Protein AF-A0A0S8H3K6-F1 (afdb_monomer)

Nearest PDB structures (foldseek):
  6ypa-assembly2_C  TM=9.245E-01  e=2.979E-26  Pyrococcus horikoshii
  1j31-assembly2_D  TM=9.139E-01  e=1.731E-26  Pyrococcus horikoshii OT3
  3iw3-assembly1_B  TM=9.121E-01  e=1.519E-25  Pyrococcus abyssi GE5
  5h8k-assembly1_H  TM=8.978E-01  e=1.157E-22  Medicago truncatula
  5h8i-assembly1_H  TM=8.976E-01  e=4.108E-22  Medicago truncatula

Radius of gyration: 19.72 Å; Cα contacts (8 Å, |Δi|>4): 685; chains: 1; bounding box: 48×54×50 Å

Mean predicted aligned error: 6.94 Å

Secondary structure (DSSP, 8-state):
---EEEEEEE--PPTT-HHHHHHHHHHHHHHHHHTT-SEEE--TTTTT---GGGGSS------PPEEEETTEEE-----SS--HHHH-B-TTTSHHHHHHHHHHHHHTSEEEEEEEEE-TTS-EEEEEEEEETTEEEEEEE-SSPPTTTTTTT-PPP----EEEETTEEEEE--GGGGG-HHHHHHHHHTT-SEEEEEE-PBP-GGGGGS-HHHHHHHHHHHHHHHHHHHHHHHT-EEEEEE--S--TT-B----EEE-TTS-EEEE---SSSEEEEEEE-HHHHHHHHHSTT-TTTT--GGG-GGGG-SSPPP-

Foldseek 3Di:
DAKFKEKFWAAAADAQPLVVLLVVVLVVLQVSLVVVHQEYEAAFASRRGDFQPQPVPDPPPDDDFDCPDVVDTDGPDPTPGDALLRRAAAPPVGPSNVSQLVSQLVSVHKYKYWGWHADPVRATFGKIWIYHVVGTQDMDTAQDDDPPTCVVHHDHDDDFDWTDRPPFIETEHEAVSLVDLVSLLVRLLVPGQEYEYHYADFQDDCLVVDDLVVSLVVVLVVCLVRQLCSLQLSLHKYFHHYYADPDVRHGQTFGFIAGSNSHTPDTFPDSHTDMDMDMHHPCSSVVSCPDPPNNSVPDDVVVCVVVPDPDDPDD

Solvent-accessible surface area (backbone atoms only — not comparable to full-atom values): 16802 Å² total; per-residue (Å²): 107,46,71,43,32,38,22,31,35,24,40,63,51,46,68,71,38,39,68,64,21,48,51,50,51,50,54,53,47,54,52,40,36,73,74,58,25,46,30,41,36,33,13,41,26,38,38,39,22,84,52,75,71,56,62,82,80,57,96,64,92,69,67,84,53,47,73,79,45,98,94,38,67,47,79,58,73,91,56,62,59,76,54,65,78,80,71,34,34,42,82,67,86,17,73,69,53,48,48,48,22,51,50,11,42,75,62,69,22,35,37,31,43,11,31,44,30,36,46,97,85,71,48,31,23,51,26,38,42,32,24,24,60,90,36,79,72,48,73,47,38,32,54,44,60,48,81,97,64,36,61,85,66,34,52,62,32,90,70,76,65,68,39,79,62,87,50,40,29,32,22,71,36,44,42,64,31,66,77,40,66,65,58,52,47,52,29,34,73,75,58,26,49,29,36,40,32,22,14,76,57,54,60,64,84,71,35,75,80,41,60,71,68,59,28,32,52,52,50,43,56,57,50,50,66,53,53,26,50,60,10,34,69,44,53,16,29,33,42,32,10,16,28,9,21,78,52,103,68,42,25,40,26,59,19,28,33,28,37,34,80,31,46,77,74,34,61,34,88,47,47,36,68,42,63,32,69,38,72,50,49,34,64,61,50,50,52,59,65,66,40,96,80,26,62,74,80,69,57,63,73,90,73,49,63,71,78,78,52,89,72,74,82,86,128

pLDDT: mean 87.68, std 17.19, range [34.38, 98.94]

Structure (mmCIF, N/CA/C/O backbone):
data_AF-A0A0S8H3K6-F1
#
_entry.id   AF-A0A0S8H3K6-F1
#
loop_
_atom_site.group_PDB
_atom_site.id
_atom_site.type_symbol
_atom_site.label_atom_id
_atom_site.label_alt_id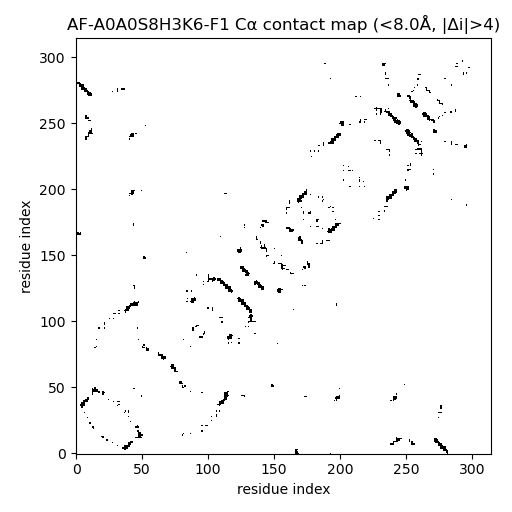
_atom_site.label_comp_id
_atom_site.label_asym_id
_atom_site.label_entity_id
_atom_site.label_seq_id
_atom_site.pdbx_PDB_ins_code
_atom_site.Cartn_x
_atom_site.Cartn_y
_atom_site.Cartn_z
_atom_site.occupancy
_atom_site.B_iso_or_equiv
_atom_site.auth_seq_id
_atom_site.auth_comp_id
_atom_site.auth_asym_id
_atom_site.auth_atom_id
_atom_site.pdbx_PDB_model_num
ATOM 1 N N . MET A 1 1 ? -17.205 3.774 -7.752 1.00 95.69 1 MET A N 1
ATOM 2 C CA . MET A 1 1 ? -16.799 4.186 -6.395 1.00 95.69 1 MET A CA 1
ATOM 3 C C . MET A 1 1 ? -17.679 5.307 -5.880 1.00 95.69 1 MET A C 1
ATOM 5 O O . MET A 1 1 ? -18.275 6.011 -6.688 1.00 95.69 1 MET A O 1
ATOM 9 N N . GLN A 1 2 ? -17.720 5.466 -4.559 1.00 97.81 2 GLN A N 1
ATOM 10 C CA . GLN A 1 2 ? -18.174 6.677 -3.866 1.00 97.81 2 GLN A CA 1
ATOM 11 C C . GLN A 1 2 ? -16.970 7.372 -3.209 1.00 97.81 2 GLN A C 1
ATOM 13 O O . GLN A 1 2 ? -15.914 6.747 -3.082 1.00 97.81 2 GLN A O 1
ATOM 18 N N . ASP A 1 3 ? -17.139 8.627 -2.791 1.00 98.62 3 ASP A N 1
ATOM 19 C CA . ASP A 1 3 ? -16.104 9.368 -2.062 1.00 98.62 3 ASP A CA 1
ATOM 20 C C . ASP A 1 3 ? -15.757 8.645 -0.752 1.00 98.62 3 ASP A C 1
ATOM 22 O O . ASP A 1 3 ? -16.641 8.266 0.027 1.00 98.62 3 ASP A O 1
ATOM 26 N N . VAL A 1 4 ? -14.463 8.430 -0.524 1.00 98.75 4 VAL A N 1
ATOM 27 C CA . VAL A 1 4 ? -13.938 7.767 0.675 1.00 98.75 4 VAL A CA 1
ATOM 28 C C . VAL A 1 4 ? -12.707 8.500 1.176 1.00 98.75 4 VAL A C 1
ATOM 30 O O . VAL A 1 4 ? -11.875 8.929 0.377 1.00 98.75 4 VAL A O 1
ATOM 33 N N . LYS A 1 5 ? -12.556 8.615 2.495 1.00 98.81 5 LYS A N 1
ATOM 34 C CA . LYS A 1 5 ? -11.319 9.124 3.098 1.00 98.81 5 LYS A CA 1
ATOM 35 C C . L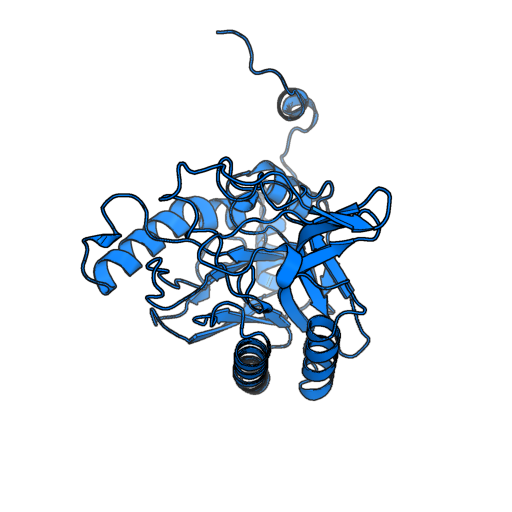YS A 1 5 ? -10.381 7.976 3.441 1.00 98.81 5 LYS A C 1
ATOM 37 O O . LYS A 1 5 ? -10.764 7.054 4.158 1.00 98.81 5 LYS A O 1
ATOM 42 N N . ILE A 1 6 ? -9.150 8.042 2.951 1.00 98.81 6 ILE A N 1
ATOM 43 C CA . ILE A 1 6 ? -8.113 7.041 3.199 1.00 98.81 6 ILE A CA 1
ATOM 44 C C . ILE A 1 6 ? -6.901 7.691 3.854 1.00 98.81 6 ILE A C 1
ATOM 46 O O . ILE A 1 6 ? -6.521 8.810 3.506 1.00 98.81 6 ILE A O 1
ATOM 50 N N . ALA A 1 7 ? -6.314 6.984 4.812 1.00 98.88 7 ALA A N 1
ATOM 51 C CA . ALA A 1 7 ? -5.105 7.385 5.496 1.00 98.88 7 ALA A CA 1
ATOM 52 C C . ALA A 1 7 ? -3.906 6.558 5.037 1.00 98.88 7 ALA A C 1
ATOM 54 O O . ALA A 1 7 ? -3.979 5.331 4.936 1.00 98.88 7 ALA A O 1
ATOM 55 N N . SER A 1 8 ? -2.793 7.249 4.828 1.00 98.75 8 SER A N 1
ATOM 56 C CA . SER A 1 8 ? -1.474 6.667 4.622 1.00 98.75 8 SER A CA 1
ATOM 57 C C . SER A 1 8 ? -0.640 6.943 5.869 1.00 98.75 8 SER A C 1
ATOM 59 O O . SER A 1 8 ? -0.320 8.103 6.132 1.00 98.75 8 SER A O 1
ATOM 61 N N . ALA A 1 9 ? -0.344 5.906 6.655 1.00 98.31 9 ALA A N 1
ATOM 62 C CA . ALA A 1 9 ? 0.281 6.031 7.970 1.00 98.31 9 ALA A CA 1
ATOM 63 C C . ALA A 1 9 ? 1.652 5.348 8.008 1.00 98.31 9 ALA A C 1
ATOM 65 O O . ALA A 1 9 ? 1.762 4.142 7.785 1.00 98.31 9 ALA A O 1
ATOM 66 N N . GLN A 1 10 ? 2.686 6.124 8.328 1.00 96.06 10 GLN A N 1
ATOM 67 C CA . GLN A 1 10 ? 4.073 5.677 8.389 1.00 96.06 10 GLN A CA 1
ATOM 68 C C . GLN A 1 10 ? 4.600 5.696 9.819 1.00 96.06 10 GLN A C 1
ATOM 70 O O . GLN A 1 10 ? 4.296 6.592 10.606 1.00 96.06 10 GLN A O 1
ATOM 75 N N . PHE A 1 11 ? 5.433 4.719 10.158 1.00 95.31 11 PHE A N 1
ATOM 76 C CA . PHE A 1 11 ? 6.152 4.694 11.428 1.00 95.31 11 PHE A CA 1
ATOM 77 C C . PHE A 1 11 ? 7.434 3.875 11.318 1.00 95.31 11 PHE A C 1
ATOM 79 O O . PHE A 1 11 ? 7.649 3.182 10.321 1.00 95.31 11 PHE A O 1
ATOM 86 N N . THR A 1 12 ? 8.267 3.947 12.353 1.00 92.31 12 THR A N 1
ATOM 87 C CA . THR A 1 12 ? 9.445 3.091 12.499 1.00 92.31 12 THR A CA 1
ATOM 88 C C . THR A 1 12 ? 9.040 1.825 13.253 1.00 92.31 12 THR A C 1
ATOM 90 O O . THR A 1 12 ? 8.786 1.908 14.459 1.00 92.31 12 THR A O 1
ATOM 93 N N . PRO A 1 13 ? 8.944 0.653 12.604 1.00 90.31 13 PRO A N 1
ATOM 94 C CA . PRO A 1 13 ? 8.678 -0.579 13.322 1.00 90.31 13 PRO A CA 1
ATOM 95 C C . PRO A 1 13 ? 9.888 -0.953 14.181 1.00 90.31 13 PRO A C 1
ATOM 97 O O . PRO A 1 13 ? 11.039 -0.748 13.795 1.00 90.31 13 PRO A O 1
ATOM 100 N N . LYS A 1 14 ? 9.622 -1.521 15.353 1.00 89.31 14 LYS A N 1
ATOM 101 C CA . LYS A 1 14 ? 10.621 -2.230 16.144 1.00 89.31 14 LYS A CA 1
ATOM 102 C C . LYS A 1 14 ? 10.744 -3.643 15.602 1.00 89.31 14 LYS A C 1
ATOM 104 O O . LYS A 1 14 ? 9.746 -4.361 15.533 1.00 89.31 14 LYS A O 1
ATOM 109 N N . ASP A 1 15 ? 11.951 -4.048 15.234 1.00 85.12 15 ASP A N 1
ATOM 110 C CA . ASP A 1 15 ? 12.180 -5.389 14.710 1.00 85.12 15 ASP A CA 1
ATOM 111 C C . ASP A 1 15 ? 11.717 -6.444 15.717 1.00 85.12 15 ASP A C 1
ATOM 113 O O . ASP A 1 15 ? 12.047 -6.375 16.899 1.00 85.12 15 ASP A O 1
ATOM 117 N N . VAL A 1 16 ? 10.928 -7.405 15.231 1.00 84.81 16 VAL A N 1
ATOM 118 C CA . VAL A 1 16 ? 10.410 -8.596 15.930 1.00 84.81 16 VAL A CA 1
ATOM 119 C C . VAL A 1 16 ? 9.468 -8.339 17.118 1.00 84.81 16 VAL A C 1
ATOM 121 O O . VAL A 1 16 ? 8.779 -9.259 17.561 1.00 84.81 16 VAL A O 1
ATOM 124 N N . ASP A 1 17 ? 9.363 -7.098 17.596 1.00 90.38 17 ASP A N 1
ATOM 125 C CA . ASP A 1 17 ? 8.467 -6.669 18.674 1.00 90.38 17 ASP A CA 1
ATOM 126 C C . ASP A 1 17 ? 7.064 -6.344 18.131 1.00 90.38 17 ASP A C 1
ATOM 128 O O . ASP A 1 17 ? 6.645 -5.191 17.982 1.00 90.38 17 ASP A O 1
ATOM 132 N N . LYS A 1 18 ? 6.326 -7.414 17.814 1.00 94.50 18 LYS A N 1
ATOM 133 C CA . LYS A 1 18 ? 4.968 -7.335 17.259 1.00 94.50 18 LYS A CA 1
ATOM 134 C C . LYS A 1 18 ? 3.998 -6.595 18.177 1.00 94.50 18 LYS A C 1
ATOM 136 O O . LYS A 1 18 ? 3.138 -5.875 17.681 1.00 94.50 18 LYS A O 1
ATOM 141 N N . GLU A 1 19 ? 4.137 -6.732 19.495 1.00 96.75 19 GLU A N 1
ATOM 142 C CA . GLU A 1 19 ? 3.270 -6.046 20.460 1.00 96.75 19 GLU A CA 1
ATOM 143 C C . GLU A 1 19 ? 3.466 -4.528 20.401 1.00 96.75 19 GLU A C 1
ATOM 145 O O . GLU A 1 19 ? 2.485 -3.788 20.289 1.00 96.75 19 GLU A O 1
ATOM 150 N N . ALA A 1 20 ? 4.714 -4.045 20.392 1.00 96.56 20 ALA A N 1
ATOM 151 C CA . ALA A 1 20 ? 4.977 -2.615 20.252 1.00 96.56 20 ALA A CA 1
ATOM 152 C C . ALA A 1 20 ? 4.504 -2.068 18.897 1.00 96.56 20 ALA A C 1
ATOM 154 O O . ALA A 1 20 ? 3.904 -0.990 18.842 1.00 96.56 20 ALA A O 1
ATOM 155 N N . ASN A 1 21 ? 4.718 -2.816 17.812 1.00 97.19 21 ASN A N 1
ATOM 156 C CA . ASN A 1 21 ? 4.273 -2.411 16.478 1.00 97.19 21 ASN A CA 1
ATOM 157 C C . ASN A 1 21 ? 2.744 -2.366 16.372 1.00 97.19 21 ASN A C 1
ATOM 159 O O . ASN A 1 21 ? 2.188 -1.394 15.863 1.00 97.19 21 ASN A O 1
ATOM 163 N N . LEU A 1 22 ? 2.038 -3.367 16.908 1.00 98.56 22 LEU A N 1
ATOM 164 C CA . LEU A 1 22 ? 0.573 -3.387 16.954 1.00 98.56 22 LEU A CA 1
ATOM 165 C C . LEU A 1 22 ? 0.012 -2.270 17.842 1.00 98.56 22 LEU A C 1
ATOM 167 O O . LEU A 1 22 ? -1.028 -1.700 17.510 1.00 98.56 22 LEU A O 1
ATOM 171 N N . ALA A 1 23 ? 0.693 -1.917 18.935 1.00 98.50 23 ALA A N 1
ATOM 172 C CA . ALA A 1 23 ? 0.327 -0.765 19.756 1.00 98.50 23 ALA A CA 1
ATOM 173 C C . ALA A 1 23 ? 0.470 0.555 18.979 1.00 98.50 23 ALA A C 1
ATOM 175 O O . ALA A 1 23 ? -0.418 1.406 19.046 1.00 98.50 23 ALA A O 1
ATOM 176 N N . LYS A 1 24 ? 1.534 0.706 18.179 1.00 98.19 24 LYS A N 1
ATOM 177 C CA . LYS A 1 24 ? 1.716 1.871 17.302 1.00 98.19 24 LYS A CA 1
ATOM 178 C C . LYS A 1 24 ? 0.663 1.932 16.193 1.00 98.19 24 LYS A C 1
ATOM 180 O O . LYS A 1 24 ? 0.080 2.990 15.959 1.00 98.19 24 LYS A O 1
ATOM 185 N N . ILE A 1 25 ? 0.357 0.796 15.564 1.00 98.69 25 ILE A N 1
ATOM 186 C CA . ILE A 1 25 ? -0.732 0.671 14.584 1.00 98.69 25 ILE A CA 1
ATOM 187 C C . ILE A 1 25 ? -2.067 1.086 15.212 1.00 98.69 25 ILE A C 1
ATOM 189 O O . ILE A 1 25 ? -2.825 1.829 14.590 1.00 98.69 25 ILE A O 1
ATOM 193 N N . ALA A 1 26 ? -2.353 0.661 16.447 1.00 98.81 26 ALA A N 1
ATOM 194 C CA . ALA A 1 26 ? -3.565 1.050 17.167 1.00 98.81 26 ALA A CA 1
ATOM 195 C C . ALA A 1 26 ? -3.634 2.566 17.412 1.00 98.81 26 ALA A C 1
ATOM 197 O O . ALA A 1 26 ? -4.660 3.190 17.140 1.00 98.81 26 ALA A O 1
ATOM 198 N N . GLU A 1 27 ? -2.535 3.167 17.873 1.00 98.69 27 GLU A N 1
ATOM 199 C CA . GLU A 1 27 ? -2.432 4.610 18.111 1.00 98.69 27 GLU A CA 1
ATOM 200 C C . GLU A 1 27 ? -2.707 5.419 16.832 1.00 98.69 27 GLU A C 1
ATOM 202 O O . GLU A 1 27 ? -3.572 6.301 16.820 1.00 98.69 27 GLU A O 1
ATOM 207 N N . LEU A 1 28 ? -1.999 5.103 15.743 1.00 98.56 28 LEU A N 1
ATOM 208 C CA . LEU A 1 28 ? -2.136 5.800 14.462 1.00 98.56 28 LEU A CA 1
ATOM 209 C C . LEU A 1 28 ? -3.506 5.556 13.825 1.00 98.56 28 LEU A C 1
ATOM 211 O O . LEU A 1 28 ? -4.091 6.484 13.270 1.00 98.56 28 LEU A O 1
ATOM 215 N N . THR A 1 29 ? -4.063 4.351 13.973 1.00 98.81 29 THR A N 1
ATOM 216 C CA . THR A 1 29 ? -5.437 4.047 13.551 1.00 98.81 29 THR A CA 1
ATOM 217 C C . THR A 1 29 ? -6.439 4.946 14.264 1.00 98.81 29 THR A C 1
ATOM 219 O O . THR A 1 29 ? -7.285 5.552 13.611 1.00 98.81 29 THR A O 1
ATOM 222 N N . GLY A 1 30 ? -6.342 5.075 15.591 1.00 98.75 30 GLY A N 1
ATOM 223 C CA . GLY A 1 30 ? -7.248 5.923 16.363 1.00 98.75 30 GLY A CA 1
ATOM 224 C C . GLY A 1 30 ? -7.167 7.395 15.956 1.00 98.75 30 GLY A C 1
ATOM 225 O O . GLY A 1 30 ? -8.203 8.050 15.807 1.00 98.75 30 GLY A O 1
ATOM 226 N N . LYS A 1 31 ? -5.953 7.903 15.708 1.00 98.69 31 LYS A N 1
ATOM 227 C CA . LYS A 1 31 ? -5.725 9.271 15.213 1.00 98.69 31 LYS A CA 1
ATOM 228 C C . LYS A 1 31 ? -6.302 9.479 13.809 1.00 98.69 31 LYS A C 1
ATOM 230 O O . LYS A 1 31 ? -7.050 10.431 13.601 1.00 98.69 31 LYS A O 1
ATOM 235 N N . ALA A 1 32 ? -6.020 8.573 12.873 1.00 98.69 32 ALA A N 1
ATOM 236 C CA . ALA A 1 32 ? -6.524 8.645 11.503 1.00 98.69 32 ALA A CA 1
ATOM 237 C C . ALA A 1 32 ? -8.057 8.539 11.439 1.00 98.69 32 ALA A C 1
ATOM 239 O O . ALA A 1 32 ? -8.702 9.330 10.750 1.00 98.69 32 ALA A O 1
ATOM 240 N N . ALA A 1 33 ? -8.655 7.622 12.206 1.00 98.62 33 ALA A N 1
ATOM 241 C CA . ALA A 1 33 ? -10.106 7.491 12.321 1.00 98.62 33 ALA A CA 1
ATOM 242 C C . ALA A 1 33 ? -10.746 8.763 12.905 1.00 98.62 33 ALA A C 1
ATOM 244 O O . ALA A 1 33 ? -11.761 9.233 12.397 1.00 98.62 33 ALA A O 1
ATOM 245 N N . SER A 1 34 ? -10.117 9.382 13.914 1.00 98.62 34 SER A N 1
ATOM 246 C CA . SER A 1 34 ? -10.569 10.667 14.479 1.00 98.62 34 SER A CA 1
ATOM 247 C C . SER A 1 34 ? -10.473 11.823 13.473 1.00 98.62 34 SER A C 1
ATOM 249 O O . SER A 1 34 ? -11.275 12.751 13.525 1.00 98.62 34 SER A O 1
ATOM 251 N N . ALA A 1 35 ? -9.536 11.748 12.523 1.00 98.50 35 ALA A N 1
ATOM 252 C CA . ALA A 1 35 ? -9.437 12.658 11.379 1.00 98.50 35 ALA A CA 1
ATOM 253 C C . ALA A 1 35 ? -10.417 12.313 10.231 1.00 98.50 35 ALA A C 1
ATOM 255 O O . ALA A 1 35 ? -10.418 12.966 9.185 1.00 98.50 35 ALA A O 1
ATOM 256 N N . GLY A 1 36 ? -11.277 11.307 10.421 1.00 98.38 36 GLY A N 1
ATOM 257 C CA . GLY A 1 36 ? -12.329 10.912 9.489 1.00 98.38 36 GLY A CA 1
ATOM 258 C C . GLY A 1 36 ? -11.901 9.906 8.423 1.00 98.38 36 GLY A C 1
ATOM 259 O O . GLY A 1 36 ? -12.627 9.753 7.443 1.00 98.38 36 GLY A O 1
ATOM 260 N N . ALA A 1 37 ? -10.748 9.246 8.566 1.00 98.75 37 ALA A N 1
ATOM 261 C CA . ALA A 1 37 ? -10.363 8.162 7.669 1.00 98.75 37 ALA A CA 1
ATOM 262 C C . ALA A 1 37 ? -11.298 6.953 7.832 1.00 98.75 37 ALA A C 1
ATOM 264 O O . ALA A 1 37 ? -11.578 6.515 8.944 1.00 98.75 37 ALA A O 1
ATOM 265 N N . GLU A 1 38 ? -11.741 6.390 6.711 1.00 98.81 38 GLU A N 1
ATOM 266 C CA . GLU A 1 38 ? -12.547 5.163 6.646 1.00 98.81 38 GLU A CA 1
ATOM 267 C C . GLU A 1 38 ? -11.674 3.931 6.358 1.00 98.81 38 GLU A C 1
ATOM 269 O O . GLU A 1 38 ? -12.049 2.800 6.668 1.00 98.81 38 GLU A O 1
ATOM 274 N N . ILE A 1 39 ? -10.496 4.153 5.769 1.00 98.88 39 ILE A N 1
ATOM 275 C CA . ILE A 1 39 ? -9.487 3.138 5.462 1.00 98.88 39 ILE A CA 1
ATOM 276 C C . ILE A 1 39 ? -8.136 3.650 5.975 1.00 98.88 39 ILE A C 1
ATOM 278 O O . ILE A 1 39 ? -7.794 4.801 5.713 1.00 98.88 39 ILE A O 1
ATOM 282 N N . VAL A 1 40 ? -7.355 2.824 6.672 1.00 98.88 40 VAL A N 1
ATOM 283 C CA . VAL A 1 40 ? -5.993 3.168 7.120 1.00 98.88 40 VAL A CA 1
ATOM 284 C C . VAL A 1 40 ? -5.009 2.119 6.615 1.00 98.88 40 VAL A C 1
ATOM 286 O O . VAL A 1 40 ? -5.166 0.924 6.877 1.00 98.88 40 VAL A O 1
ATOM 289 N N . CYS A 1 41 ? -3.996 2.572 5.882 1.00 98.88 41 CYS A N 1
ATOM 290 C CA . CYS A 1 41 ? -2.967 1.726 5.291 1.00 98.88 41 CYS A CA 1
ATOM 291 C C . CYS A 1 41 ? -1.617 1.961 5.973 1.00 98.88 41 CYS A C 1
ATOM 293 O O . CYS A 1 41 ? -1.193 3.104 6.138 1.00 98.88 41 CYS A O 1
ATOM 295 N N . PHE A 1 42 ? -0.938 0.866 6.313 1.00 98.75 42 PHE A N 1
ATOM 296 C CA . PHE A 1 42 ? 0.409 0.848 6.887 1.00 98.75 42 PHE A CA 1
ATOM 297 C C . PHE A 1 42 ? 1.431 0.261 5.910 1.00 98.75 42 PHE A C 1
ATOM 299 O O . PHE A 1 42 ? 1.058 -0.355 4.908 1.00 98.75 42 PHE A O 1
ATOM 306 N N . GLN A 1 43 ? 2.721 0.440 6.199 1.00 97.38 43 GLN A N 1
ATOM 307 C CA . GLN A 1 43 ? 3.799 -0.029 5.331 1.00 97.38 43 GLN A CA 1
ATOM 308 C C . GLN A 1 43 ? 3.906 -1.566 5.211 1.00 97.38 43 GLN A C 1
ATOM 310 O O . GLN A 1 43 ? 3.226 -2.352 5.883 1.00 97.38 43 GLN A O 1
ATOM 315 N N . GLU A 1 44 ? 4.799 -2.000 4.323 1.00 96.44 44 GLU A N 1
ATOM 316 C CA . GLU A 1 44 ? 5.214 -3.395 4.180 1.00 96.44 44 GLU A CA 1
ATOM 317 C C . GLU A 1 44 ? 5.861 -3.895 5.481 1.00 96.44 44 GLU A C 1
ATOM 319 O O . GLU A 1 44 ? 6.564 -3.148 6.153 1.00 96.44 44 GLU A O 1
ATOM 324 N N . GLN A 1 45 ? 5.596 -5.155 5.850 1.00 94.31 45 GLN A N 1
ATOM 325 C CA . GLN A 1 45 ? 6.114 -5.780 7.079 1.00 94.31 45 GLN A CA 1
ATOM 326 C C . GLN A 1 45 ? 5.896 -4.950 8.369 1.00 94.31 45 GLN A C 1
ATOM 328 O O . GLN A 1 45 ? 6.615 -5.129 9.348 1.00 94.31 45 GLN A O 1
ATOM 333 N N . ALA A 1 46 ? 4.877 -4.080 8.412 1.00 96.19 46 ALA A N 1
ATOM 334 C CA . ALA A 1 46 ? 4.594 -3.198 9.549 1.00 96.19 46 ALA A CA 1
ATOM 335 C C . ALA A 1 46 ? 4.444 -3.927 10.898 1.00 96.19 46 ALA A C 1
ATOM 337 O O . ALA A 1 46 ? 4.719 -3.340 11.938 1.00 96.19 46 ALA A O 1
ATOM 338 N N . ILE A 1 47 ? 4.004 -5.189 10.898 1.00 96.38 47 ILE A N 1
ATOM 339 C CA . ILE A 1 47 ? 3.795 -5.955 12.134 1.00 96.38 47 ILE A CA 1
ATOM 340 C C . ILE A 1 47 ? 5.116 -6.485 12.703 1.00 96.38 47 ILE A C 1
ATOM 342 O O . ILE A 1 47 ? 5.365 -6.349 13.898 1.00 96.38 47 ILE A O 1
ATOM 346 N N . ALA A 1 48 ? 5.954 -7.102 11.869 1.00 91.31 48 ALA A N 1
ATOM 347 C CA . ALA A 1 48 ? 7.174 -7.778 12.317 1.00 91.31 48 ALA A CA 1
ATOM 348 C C . ALA A 1 48 ? 8.438 -6.905 12.219 1.00 91.31 48 ALA A C 1
ATOM 350 O O . ALA A 1 48 ? 9.460 -7.261 12.801 1.00 91.31 48 ALA A O 1
ATOM 351 N N . GLY A 1 49 ? 8.370 -5.779 11.505 1.00 88.31 49 GLY A N 1
ATOM 352 C CA . GLY A 1 49 ? 9.548 -5.039 11.060 1.00 88.31 49 GLY A CA 1
ATOM 353 C C . GLY A 1 49 ? 10.211 -5.703 9.851 1.00 88.31 49 GLY A C 1
ATOM 354 O O . GLY A 1 49 ? 10.042 -6.897 9.594 1.00 88.31 49 GLY A O 1
ATOM 355 N N . TYR A 1 50 ? 10.949 -4.913 9.074 1.00 83.12 50 TYR A N 1
ATOM 356 C CA . TYR A 1 50 ? 11.673 -5.399 7.902 1.00 83.12 50 TYR A CA 1
ATOM 357 C C . TYR A 1 50 ? 13.143 -5.614 8.265 1.00 83.12 50 TYR A C 1
ATOM 359 O O . TYR A 1 50 ? 13.979 -4.726 8.126 1.00 83.12 50 TYR A O 1
ATOM 367 N N . ASN A 1 51 ? 13.472 -6.813 8.735 1.00 69.44 51 ASN A N 1
ATOM 368 C CA . ASN A 1 51 ? 14.766 -7.139 9.342 1.00 69.44 51 ASN A CA 1
ATOM 369 C C . ASN A 1 51 ? 15.657 -8.042 8.459 1.00 69.44 51 ASN A C 1
ATOM 371 O O . ASN A 1 51 ? 16.520 -8.763 8.955 1.00 69.44 51 ASN A O 1
ATOM 375 N N . LEU A 1 52 ? 15.472 -8.007 7.135 1.00 62.91 52 LEU A N 1
ATOM 376 C CA . LEU A 1 52 ? 16.168 -8.904 6.197 1.00 62.91 52 LEU A CA 1
ATOM 377 C C . LEU A 1 52 ? 17.621 -8.506 5.876 1.00 62.91 52 LEU A C 1
ATOM 379 O O . LEU A 1 52 ? 18.331 -9.253 5.205 1.00 62.91 52 LEU A O 1
ATOM 383 N N . TRP A 1 53 ? 18.077 -7.335 6.327 1.00 53.75 53 TRP A N 1
ATOM 384 C CA . TRP A 1 53 ? 19.347 -6.733 5.898 1.00 53.75 53 TRP A CA 1
ATOM 385 C C . TRP A 1 53 ? 20.580 -7.175 6.701 1.00 53.75 53 TRP A C 1
ATOM 387 O O . TRP A 1 53 ? 21.703 -6.971 6.243 1.00 53.75 53 TRP A O 1
ATOM 397 N N . GLY A 1 54 ? 20.405 -7.862 7.838 1.00 47.34 54 GLY A N 1
ATOM 398 C CA . GLY A 1 54 ? 21.494 -8.412 8.671 1.00 47.34 54 GLY A CA 1
ATOM 399 C C . GLY A 1 54 ? 22.288 -9.564 8.033 1.00 47.34 54 GLY A C 1
ATOM 400 O O . GLY A 1 54 ? 23.111 -10.206 8.681 1.00 47.34 54 GLY A O 1
ATOM 401 N N . LEU A 1 55 ? 22.041 -9.841 6.754 1.00 46.38 55 LEU A N 1
ATOM 402 C CA . LEU A 1 55 ? 22.515 -11.017 6.024 1.00 46.38 55 LEU A CA 1
ATOM 403 C C . LEU A 1 55 ? 23.620 -10.716 5.013 1.00 46.38 55 LEU A C 1
ATOM 405 O O . LEU A 1 55 ? 24.159 -11.631 4.394 1.00 46.38 55 LEU A O 1
ATOM 409 N N . GLY A 1 56 ? 23.990 -9.440 4.882 1.00 38.41 56 GLY A N 1
ATOM 410 C CA . GLY A 1 56 ? 25.055 -8.970 3.997 1.00 38.41 56 GLY A CA 1
ATOM 411 C C . GLY A 1 56 ? 26.482 -9.105 4.542 1.00 38.41 56 GLY A C 1
ATOM 412 O O . GLY A 1 56 ? 27.413 -8.730 3.836 1.00 38.41 56 GLY A O 1
ATOM 413 N N . SER A 1 57 ? 26.700 -9.623 5.758 1.00 38.25 57 SER A N 1
ATOM 414 C CA . SER A 1 57 ? 28.050 -9.726 6.352 1.00 38.25 57 SER A CA 1
ATOM 415 C C . SER A 1 57 ? 28.490 -11.132 6.766 1.00 38.25 57 SER A C 1
ATOM 417 O O . SER A 1 57 ? 29.633 -11.305 7.189 1.00 38.25 57 SER A O 1
ATOM 419 N N . SER A 1 58 ? 27.671 -12.169 6.577 1.00 37.22 58 SER A N 1
ATOM 420 C CA . SER A 1 58 ? 28.116 -13.549 6.778 1.00 37.22 58 SER A CA 1
ATOM 421 C C . SER A 1 58 ? 28.081 -14.340 5.471 1.00 37.22 58 SER A C 1
ATOM 423 O O . SER A 1 58 ? 27.183 -15.125 5.188 1.00 37.22 58 SER A O 1
ATOM 425 N N . ASN A 1 59 ? 29.201 -14.298 4.748 1.00 34.38 59 ASN A N 1
ATOM 426 C CA . ASN A 1 59 ? 29.632 -15.392 3.863 1.00 34.38 59 ASN A CA 1
ATOM 427 C C . ASN A 1 59 ? 29.843 -16.734 4.617 1.00 34.38 59 ASN A C 1
ATOM 429 O O . ASN A 1 59 ? 30.497 -17.644 4.114 1.00 34.38 59 ASN A O 1
ATOM 433 N N . GLN A 1 60 ? 29.289 -16.899 5.821 1.00 36.94 60 GLN A N 1
ATOM 434 C CA . GLN A 1 60 ? 29.258 -18.156 6.550 1.00 36.94 60 GLN A CA 1
ATOM 435 C C . GLN A 1 60 ? 27.889 -18.811 6.372 1.00 36.94 60 GLN A C 1
ATOM 437 O O . GLN A 1 60 ? 27.041 -18.807 7.260 1.00 36.94 60 GLN A O 1
ATOM 442 N N . ARG A 1 61 ? 27.713 -19.474 5.225 1.00 39.91 61 ARG A N 1
ATOM 443 C CA . ARG A 1 61 ? 26.847 -20.657 5.154 1.00 39.91 61 ARG A CA 1
ATOM 444 C C . ARG A 1 61 ? 27.498 -21.758 5.997 1.00 39.91 61 ARG A C 1
ATOM 446 O O . ARG A 1 61 ? 28.191 -22.618 5.468 1.00 39.91 61 ARG A O 1
ATOM 453 N N . ALA A 1 62 ? 27.330 -21.701 7.313 1.00 34.59 62 ALA A N 1
ATOM 454 C CA . ALA A 1 62 ? 27.806 -22.733 8.224 1.00 34.59 62 ALA A CA 1
ATOM 455 C C . ALA A 1 62 ? 26.633 -23.244 9.065 1.00 34.59 62 ALA A C 1
ATOM 457 O O . ALA A 1 62 ? 26.146 -22.548 9.950 1.00 34.59 62 ALA A O 1
ATOM 458 N N . GLY A 1 63 ? 26.177 -24.469 8.786 1.00 38.88 63 GLY A N 1
ATOM 459 C CA . GLY A 1 63 ? 25.193 -25.153 9.624 1.00 38.88 63 GLY A CA 1
ATOM 460 C C . GLY A 1 63 ? 24.524 -26.338 8.937 1.00 38.88 63 GLY A C 1
ATOM 461 O O . GLY A 1 63 ? 23.632 -26.160 8.114 1.00 38.88 63 GLY A O 1
ATOM 462 N N . GLY A 1 64 ? 24.929 -27.558 9.303 1.00 42.00 64 GLY A N 1
ATOM 463 C CA . GLY A 1 64 ? 24.141 -28.763 9.044 1.00 42.00 64 GLY A CA 1
ATOM 464 C C . GLY A 1 64 ? 22.882 -28.713 9.907 1.00 42.00 64 GLY A C 1
ATOM 465 O O . GLY A 1 64 ? 22.982 -28.649 11.132 1.00 42.00 64 GLY A O 1
ATOM 466 N N . GLY A 1 65 ? 21.707 -28.659 9.280 1.00 45.47 65 GLY A N 1
ATOM 467 C CA . GLY A 1 65 ? 20.435 -28.570 9.997 1.00 45.47 65 GLY A CA 1
ATOM 468 C C . GLY A 1 65 ? 20.263 -29.700 11.017 1.00 45.47 65 GLY A C 1
ATOM 469 O O . GLY A 1 65 ? 20.745 -30.816 10.815 1.00 45.47 65 GLY A O 1
ATOM 470 N N . LYS A 1 66 ? 19.576 -29.420 12.130 1.00 45.69 66 LYS A N 1
ATOM 471 C CA . LYS A 1 66 ? 19.202 -30.459 13.098 1.00 45.69 66 LYS A CA 1
ATOM 472 C C . LYS A 1 66 ? 17.850 -31.041 12.709 1.00 45.69 66 LYS A C 1
ATOM 474 O O . LYS A 1 66 ? 16.889 -30.301 12.496 1.00 45.69 66 LYS A O 1
ATOM 479 N N . VAL A 1 67 ? 17.776 -32.368 12.664 1.00 48.91 67 VAL A N 1
ATOM 480 C CA . VAL A 1 67 ? 16.499 -33.083 12.632 1.00 48.91 67 VAL A CA 1
ATOM 481 C C . VAL A 1 67 ? 15.837 -32.872 13.990 1.00 48.91 67 VAL A C 1
ATOM 483 O O . VAL A 1 67 ? 16.365 -33.307 15.011 1.00 48.91 67 VAL A O 1
ATOM 486 N N . VAL A 1 68 ? 14.729 -32.137 14.002 1.00 53.12 68 VAL A N 1
ATOM 487 C CA . VAL A 1 68 ? 13.916 -31.888 15.207 1.00 53.12 68 VAL A CA 1
ATOM 488 C C . VAL A 1 68 ? 12.809 -32.930 15.341 1.00 53.12 68 VAL A C 1
ATOM 490 O O . VAL A 1 68 ? 12.445 -33.287 16.454 1.00 53.12 68 VAL A O 1
ATOM 493 N N . GLU A 1 69 ? 12.334 -33.463 14.211 1.00 43.53 69 GLU A N 1
ATOM 494 C CA . GLU A 1 69 ? 11.360 -34.558 14.101 1.00 43.53 69 GLU A CA 1
ATOM 495 C C . GLU A 1 69 ? 11.697 -35.388 12.848 1.00 43.53 69 GLU A C 1
ATOM 497 O O . GLU A 1 69 ? 12.315 -34.843 11.927 1.00 43.53 69 GLU A O 1
ATOM 502 N N . PRO A 1 70 ? 11.314 -36.676 12.748 1.00 41.34 70 PRO A N 1
ATOM 503 C CA . PRO A 1 70 ? 11.522 -37.456 11.528 1.00 41.34 70 PRO A CA 1
ATOM 504 C C . PRO A 1 70 ? 10.975 -36.718 10.294 1.00 41.34 70 PRO A C 1
ATOM 506 O O . PRO A 1 70 ? 9.785 -36.434 10.207 1.00 41.34 70 PRO A O 1
ATOM 509 N N . GLY A 1 71 ? 11.857 -36.369 9.352 1.00 44.53 71 GLY A N 1
ATOM 510 C CA . GLY A 1 71 ? 11.505 -35.617 8.139 1.00 44.53 71 GLY A CA 1
ATOM 511 C C . GLY A 1 71 ? 11.482 -34.088 8.280 1.00 44.53 71 GLY A C 1
ATOM 512 O O . GLY A 1 71 ? 11.275 -33.401 7.282 1.00 44.53 71 GLY A O 1
ATOM 513 N N . ARG A 1 72 ? 11.742 -33.533 9.472 1.00 38.62 72 ARG A N 1
ATOM 514 C CA . ARG A 1 72 ? 11.764 -32.085 9.722 1.00 38.62 72 ARG A CA 1
ATOM 515 C C . ARG A 1 72 ? 13.167 -31.607 10.080 1.00 38.62 72 ARG A C 1
ATOM 517 O O . ARG A 1 72 ? 13.680 -31.883 11.165 1.00 38.62 72 ARG A O 1
ATOM 524 N N . VAL A 1 73 ? 13.773 -30.852 9.170 1.00 48.88 73 VAL A N 1
ATOM 525 C CA . VAL A 1 73 ? 15.038 -30.149 9.408 1.00 48.88 73 VAL A CA 1
ATOM 526 C C . VAL A 1 73 ? 14.710 -28.741 9.890 1.00 48.88 73 VAL A C 1
ATOM 528 O O . VAL A 1 73 ? 14.112 -27.965 9.148 1.00 48.88 73 VAL A O 1
ATOM 531 N N . SER A 1 74 ? 15.092 -28.409 11.124 1.00 44.72 74 SER A N 1
ATOM 532 C CA . SER A 1 74 ? 15.128 -27.010 11.551 1.00 44.72 74 SER A CA 1
ATOM 533 C C . SER A 1 74 ? 16.382 -26.373 10.955 1.00 44.72 74 SER A C 1
ATOM 535 O O . SER A 1 74 ? 17.489 -26.896 11.167 1.00 44.72 74 SER A O 1
ATOM 537 N N . PRO A 1 75 ? 16.253 -25.276 10.196 1.00 48.94 75 PRO A N 1
ATOM 538 C CA . PRO A 1 75 ? 17.413 -24.539 9.751 1.00 48.94 75 PRO A CA 1
ATOM 539 C C . PRO A 1 75 ? 18.061 -23.860 10.962 1.00 48.94 75 PRO A C 1
ATOM 541 O O . PRO A 1 75 ? 17.524 -22.913 11.530 1.00 48.94 75 PRO A O 1
ATOM 544 N N . ALA A 1 76 ? 19.225 -24.352 11.386 1.00 40.91 76 ALA A N 1
ATOM 545 C CA . ALA A 1 76 ? 20.007 -23.739 12.456 1.00 40.91 76 ALA A CA 1
ATOM 546 C C . ALA A 1 76 ? 20.772 -22.516 11.920 1.00 40.91 76 ALA A C 1
ATOM 548 O O . ALA A 1 76 ? 22.002 -22.475 11.957 1.00 40.91 76 ALA A O 1
ATOM 549 N N . TRP A 1 77 ? 20.054 -21.532 11.379 1.00 45.75 77 TRP A N 1
ATOM 550 C CA . TRP A 1 77 ? 20.656 -20.285 10.931 1.00 45.75 77 TRP A CA 1
ATOM 551 C C . TRP A 1 77 ? 20.841 -19.361 12.136 1.00 45.75 77 TRP A C 1
ATOM 553 O O . TRP A 1 77 ? 19.884 -18.788 12.647 1.00 45.75 77 TRP A O 1
ATOM 563 N N . LYS A 1 78 ? 22.079 -19.202 12.613 1.00 36.19 78 LYS A N 1
ATOM 564 C CA . LYS A 1 78 ? 22.423 -18.068 13.479 1.00 36.19 78 LYS A CA 1
ATOM 565 C C . LYS A 1 78 ? 22.702 -16.866 12.587 1.00 36.19 78 LYS A C 1
ATOM 567 O O . LYS A 1 78 ? 23.832 -16.669 12.149 1.00 36.19 78 LYS A O 1
ATOM 572 N N . LEU A 1 79 ? 21.658 -16.108 12.290 1.00 39.53 79 LEU A N 1
ATOM 573 C CA . LEU A 1 79 ? 21.738 -14.854 11.552 1.00 39.53 79 LEU A CA 1
ATOM 574 C C . LEU A 1 79 ? 21.413 -13.705 12.520 1.00 39.53 79 LEU A C 1
ATOM 576 O O . LEU A 1 79 ? 20.565 -13.892 13.393 1.00 39.53 79 LEU A O 1
ATOM 580 N N . PRO A 1 80 ? 22.094 -12.549 12.448 1.00 39.53 80 PRO A N 1
ATOM 581 C CA . PRO A 1 80 ? 21.674 -11.364 13.188 1.00 39.53 80 PRO A CA 1
ATOM 582 C C . PRO A 1 80 ? 20.279 -10.934 12.696 1.00 39.53 80 PRO A C 1
ATOM 584 O O . PRO A 1 80 ? 20.118 -10.621 11.520 1.00 39.53 80 PRO A O 1
ATOM 587 N N . GLY A 1 81 ? 19.278 -10.956 13.583 1.00 51.31 81 GLY A N 1
ATOM 588 C CA . GLY A 1 81 ? 17.861 -10.711 13.266 1.00 51.31 81 GLY A CA 1
ATOM 589 C C . GLY A 1 81 ? 17.010 -11.990 13.290 1.00 51.31 81 GLY A C 1
ATOM 590 O O . GLY A 1 81 ? 17.523 -13.085 13.069 1.00 51.31 81 GLY A O 1
ATOM 591 N N . ALA A 1 82 ? 15.710 -11.887 13.598 1.00 57.38 82 ALA A N 1
ATOM 592 C CA . ALA A 1 82 ? 14.830 -13.059 13.538 1.00 57.38 82 ALA A CA 1
ATOM 593 C C . ALA A 1 82 ? 14.565 -13.456 12.087 1.00 57.38 82 ALA A C 1
ATOM 595 O O . ALA A 1 82 ? 14.232 -12.615 11.249 1.00 57.38 82 ALA A O 1
ATOM 596 N N . HIS A 1 83 ? 14.669 -14.747 11.802 1.00 72.94 83 HIS A N 1
ATOM 597 C CA . HIS A 1 83 ? 14.338 -15.271 10.492 1.00 72.94 83 HIS A CA 1
ATOM 598 C C . HIS A 1 83 ? 12.835 -15.059 10.240 1.00 72.94 83 HIS A C 1
ATOM 600 O O . HIS A 1 83 ? 12.046 -15.255 11.164 1.00 72.94 83 HIS A O 1
ATOM 606 N N . PRO A 1 84 ? 12.373 -14.760 9.008 1.00 78.44 84 PRO A N 1
ATOM 607 C CA . PRO A 1 84 ? 10.939 -14.639 8.733 1.00 78.44 84 PRO A CA 1
ATOM 608 C C . PRO A 1 84 ? 10.073 -15.813 9.217 1.00 78.44 84 PRO A C 1
ATOM 610 O O . PRO A 1 84 ? 8.920 -15.591 9.557 1.00 78.44 84 PRO A O 1
ATOM 613 N N . TYR A 1 85 ? 10.615 -17.036 9.320 1.00 80.62 85 TYR A N 1
ATOM 614 C CA . TYR A 1 85 ? 9.914 -18.191 9.894 1.00 80.62 85 TYR A CA 1
ATOM 615 C C . TYR A 1 85 ? 9.606 -18.028 11.386 1.00 80.62 85 TYR A C 1
ATOM 617 O O . TYR A 1 85 ? 8.580 -18.525 11.838 1.00 80.62 85 TYR A O 1
ATOM 625 N N . ASP A 1 86 ? 10.463 -17.337 12.138 1.00 82.75 86 ASP A N 1
ATOM 626 C CA . ASP A 1 86 ? 10.330 -17.164 13.590 1.00 82.75 86 ASP A CA 1
ATOM 627 C C . ASP A 1 86 ? 9.217 -16.171 13.944 1.00 82.75 86 ASP A C 1
ATOM 629 O O . ASP A 1 86 ? 8.627 -16.228 15.022 1.00 82.75 86 ASP A O 1
ATOM 633 N N . VAL A 1 87 ? 8.934 -15.243 13.027 1.00 88.44 87 VAL A N 1
ATOM 634 C CA . VAL A 1 87 ? 7.953 -14.169 13.216 1.00 88.44 87 VAL A CA 1
ATOM 635 C C . VAL A 1 87 ? 6.679 -14.361 12.394 1.00 88.44 87 VAL A C 1
ATOM 637 O O . VAL A 1 87 ? 5.698 -13.663 12.665 1.00 88.44 87 VAL A O 1
ATOM 640 N N . ALA A 1 88 ? 6.673 -15.298 11.437 1.00 92.56 88 ALA A N 1
ATOM 641 C CA . ALA A 1 88 ? 5.537 -15.567 10.565 1.00 92.56 88 ALA A CA 1
ATOM 642 C C . ALA A 1 88 ? 4.318 -16.101 11.320 1.00 92.56 88 ALA A C 1
ATOM 644 O O . ALA A 1 88 ? 4.423 -16.898 12.251 1.00 92.56 88 ALA A O 1
ATOM 645 N N . GLU A 1 89 ? 3.135 -15.697 10.864 1.00 96.31 89 GLU A N 1
ATOM 646 C CA . GLU A 1 89 ? 1.860 -16.105 11.449 1.00 96.31 89 GLU A CA 1
ATOM 647 C C . GLU A 1 89 ? 0.897 -16.641 10.383 1.00 96.31 89 GLU A C 1
ATOM 649 O O . GLU A 1 89 ? 0.957 -16.216 9.226 1.00 96.31 89 GLU A O 1
ATOM 654 N N . PRO A 1 90 ? -0.009 -17.573 10.727 1.00 97.88 90 PRO A N 1
ATOM 655 C CA . PRO A 1 90 ? -1.077 -17.963 9.819 1.00 97.88 90 PRO A CA 1
ATOM 656 C C . PRO A 1 90 ? -2.053 -16.796 9.613 1.00 97.88 90 PRO A C 1
ATOM 658 O O . PRO A 1 90 ? -2.322 -16.020 10.525 1.00 97.88 90 PRO A O 1
ATOM 661 N N . VAL A 1 91 ? -2.642 -16.690 8.422 1.00 98.12 91 VAL A N 1
ATOM 662 C CA . VAL A 1 91 ? -3.667 -15.678 8.115 1.00 98.12 91 VAL A CA 1
ATOM 663 C C . VAL A 1 91 ? -4.967 -16.368 7.682 1.00 98.12 91 VAL A C 1
ATOM 665 O O . VAL A 1 91 ? -4.927 -17.124 6.701 1.00 98.12 91 VAL A O 1
ATOM 668 N N . PRO A 1 92 ? -6.125 -16.070 8.315 1.00 97.81 92 PRO A N 1
ATOM 669 C CA . PRO A 1 92 ? -6.348 -14.994 9.296 1.00 97.81 92 PRO A CA 1
ATOM 670 C C . PRO A 1 92 ? -6.168 -15.381 10.773 1.00 97.81 92 PRO A C 1
ATOM 672 O O . PRO A 1 92 ? -6.307 -14.516 11.634 1.00 97.81 92 PRO A O 1
ATOM 675 N N . ASP A 1 93 ? -5.904 -16.648 11.086 1.00 97.25 93 ASP A N 1
ATOM 676 C CA . ASP A 1 93 ? -6.014 -17.165 12.462 1.00 97.25 93 ASP A CA 1
ATOM 677 C C . ASP A 1 93 ? -4.888 -16.703 13.411 1.00 97.25 93 ASP A C 1
ATOM 679 O O . ASP A 1 93 ? -4.947 -16.940 14.615 1.00 97.25 93 ASP A O 1
ATOM 683 N N . GLY A 1 94 ? -3.857 -16.038 12.886 1.00 97.88 94 GLY A N 1
ATOM 684 C CA . GLY A 1 94 ? -2.717 -15.535 13.645 1.00 97.88 94 GLY A CA 1
ATOM 685 C C . GLY A 1 94 ? -3.056 -14.352 14.563 1.00 97.88 94 GLY A C 1
ATOM 686 O O . GLY A 1 94 ? -3.914 -13.525 14.225 1.00 97.88 94 GLY A O 1
ATOM 687 N N . PRO A 1 95 ? -2.368 -14.230 15.714 1.00 98.25 95 PRO A N 1
ATOM 688 C CA . PRO A 1 95 ? -2.686 -13.241 16.744 1.00 98.25 95 PRO A CA 1
ATOM 689 C C . PRO A 1 95 ? -2.628 -11.796 16.238 1.00 98.25 95 PRO A C 1
ATOM 691 O O . PRO A 1 95 ? -3.493 -10.992 16.594 1.00 98.25 95 PRO A O 1
ATOM 694 N N . SER A 1 96 ? -1.683 -11.465 15.357 1.00 98.44 96 SER A N 1
ATOM 695 C CA . SER A 1 96 ? -1.560 -10.118 14.802 1.00 98.44 96 SER A CA 1
ATOM 696 C C . SER A 1 96 ? -2.742 -9.774 13.899 1.00 98.44 96 SER A C 1
ATOM 698 O O . SER A 1 96 ? -3.316 -8.693 14.016 1.00 98.44 96 SER A O 1
ATOM 700 N N . THR A 1 97 ? -3.185 -10.713 13.054 1.00 98.75 97 THR A N 1
ATOM 701 C CA . THR A 1 97 ? -4.363 -10.491 12.197 1.00 98.75 97 THR A CA 1
ATOM 702 C C . THR A 1 97 ? -5.635 -10.348 13.036 1.00 98.75 97 THR A C 1
ATOM 704 O O . THR A 1 97 ? -6.439 -9.449 12.785 1.00 98.75 97 THR A O 1
ATOM 707 N N . GLN A 1 98 ? -5.797 -11.162 14.083 1.00 98.75 98 GLN A N 1
ATOM 708 C CA . GLN A 1 98 ? -6.925 -11.042 15.014 1.00 98.75 98 GLN A CA 1
ATOM 709 C C . GLN A 1 98 ? -6.926 -9.699 15.758 1.00 98.75 98 GLN A C 1
ATOM 711 O O . GLN A 1 98 ? -7.982 -9.080 15.920 1.00 98.75 98 GLN A O 1
ATOM 716 N N . LYS A 1 99 ? -5.749 -9.195 16.151 1.00 98.75 99 LYS A N 1
ATOM 717 C CA . LYS A 1 99 ? -5.611 -7.863 16.752 1.00 98.75 99 LYS A CA 1
ATOM 718 C C . LYS A 1 99 ? -6.044 -6.763 15.782 1.00 98.75 99 LYS A C 1
ATOM 720 O O . LYS A 1 99 ? -6.814 -5.891 16.182 1.00 98.75 99 LYS A O 1
ATOM 725 N N . LEU A 1 100 ? -5.620 -6.826 14.516 1.00 98.88 100 LEU A N 1
ATOM 726 C CA . LEU A 1 100 ? -6.041 -5.866 13.487 1.00 98.88 100 LEU A CA 1
ATOM 727 C C . LEU A 1 100 ? -7.561 -5.891 13.268 1.00 98.88 100 LEU A C 1
ATOM 729 O O . LEU A 1 100 ? -8.171 -4.830 13.188 1.00 98.88 100 LEU A O 1
ATOM 733 N N . ILE A 1 101 ? -8.193 -7.071 13.240 1.00 98.88 101 ILE A N 1
ATOM 734 C CA . ILE A 1 101 ? -9.663 -7.193 13.158 1.00 98.88 101 ILE A CA 1
ATOM 735 C C . ILE A 1 101 ? -10.330 -6.509 14.365 1.00 98.88 101 ILE A C 1
ATOM 737 O O . ILE A 1 101 ? -11.327 -5.799 14.217 1.00 98.88 101 ILE A O 1
ATOM 741 N N . GLY A 1 102 ? -9.774 -6.688 15.568 1.00 98.81 102 GLY A N 1
ATOM 742 C CA . GLY A 1 102 ? -10.234 -6.003 16.777 1.00 98.81 102 GLY A CA 1
ATOM 743 C C . GLY A 1 102 ? -10.152 -4.477 16.667 1.00 98.81 102 GLY A C 1
ATOM 744 O O . GLY A 1 102 ? -11.127 -3.793 16.975 1.00 98.81 102 GLY A O 1
ATOM 745 N N . LEU A 1 103 ? -9.031 -3.949 16.166 1.00 98.81 103 LEU A N 1
ATOM 746 C CA . LEU A 1 103 ? -8.831 -2.511 15.949 1.00 98.81 103 LEU A CA 1
ATOM 747 C C . LEU A 1 103 ? -9.775 -1.949 14.878 1.00 98.81 103 LEU A C 1
ATOM 749 O O . LEU A 1 103 ? -10.391 -0.904 15.089 1.00 98.81 103 LEU A O 1
ATOM 753 N N . ALA A 1 104 ? -9.951 -2.669 13.768 1.00 98.81 104 ALA A N 1
ATOM 754 C CA . ALA A 1 104 ? -10.894 -2.315 12.710 1.00 98.81 104 ALA A CA 1
ATOM 755 C C . ALA A 1 104 ? -12.332 -2.219 13.248 1.00 98.81 104 ALA A C 1
ATOM 757 O O . ALA A 1 104 ? -13.066 -1.286 12.922 1.00 98.81 104 ALA A O 1
ATOM 758 N N . ARG A 1 105 ? -12.723 -3.138 14.144 1.00 98.75 105 ARG A N 1
ATOM 759 C CA . ARG A 1 105 ? -14.018 -3.096 14.840 1.00 98.75 105 ARG A CA 1
ATOM 760 C C . ARG A 1 105 ? -14.128 -1.929 15.815 1.00 98.75 105 ARG A C 1
ATOM 762 O O . ARG A 1 105 ? -15.155 -1.260 15.823 1.00 98.75 105 ARG A O 1
ATOM 769 N N . GLN A 1 106 ? -13.093 -1.692 16.619 1.00 98.69 106 GLN A N 1
ATOM 770 C CA . GLN A 1 106 ? -13.069 -0.627 17.622 1.00 98.69 106 GLN A CA 1
ATOM 771 C C . GLN A 1 106 ? -13.216 0.762 16.992 1.00 98.69 106 GLN A C 1
ATOM 773 O O . GLN A 1 106 ? -13.947 1.596 17.519 1.00 98.69 106 GLN A O 1
ATOM 778 N N . HIS A 1 107 ? -12.534 1.003 15.872 1.00 98.62 107 HIS A N 1
ATOM 779 C CA . HIS A 1 107 ? -12.517 2.308 15.210 1.00 98.62 107 HIS A CA 1
ATOM 780 C C . HIS A 1 107 ? -13.494 2.419 14.032 1.00 98.62 107 HIS A C 1
ATOM 782 O O . HIS A 1 107 ? -13.630 3.498 13.467 1.00 98.62 107 HIS A O 1
ATOM 788 N N . ASN A 1 108 ? -14.198 1.334 13.686 1.00 98.19 108 ASN A N 1
ATOM 789 C CA . ASN A 1 108 ? -15.108 1.248 12.539 1.00 98.19 108 ASN A CA 1
ATOM 790 C C . ASN A 1 108 ? -14.445 1.691 11.217 1.00 98.19 108 ASN A C 1
ATOM 792 O O . ASN A 1 108 ? -15.005 2.483 10.460 1.00 98.19 108 ASN A O 1
ATOM 796 N N . VAL A 1 109 ? -13.250 1.159 10.954 1.00 98.75 109 VAL A N 1
ATOM 797 C CA . VAL A 1 109 ? -12.455 1.412 9.741 1.00 98.75 109 VAL A CA 1
ATOM 798 C C . VAL A 1 109 ? -12.055 0.101 9.066 1.00 98.75 109 VAL A C 1
ATOM 800 O O . VAL A 1 109 ? -12.114 -0.971 9.673 1.00 98.75 109 VAL A O 1
ATOM 803 N N . ILE A 1 110 ? -11.608 0.183 7.816 1.00 98.94 110 ILE A N 1
ATOM 804 C CA . ILE A 1 110 ? -10.837 -0.881 7.162 1.00 98.94 110 ILE A CA 1
ATOM 805 C C . ILE A 1 110 ? -9.353 -0.651 7.465 1.00 98.94 110 ILE A C 1
ATOM 807 O O . ILE A 1 110 ? -8.855 0.462 7.309 1.00 98.94 110 ILE A O 1
ATOM 811 N N . LEU A 1 111 ? -8.636 -1.697 7.874 1.00 98.75 111 LEU A N 1
ATOM 812 C CA . LEU A 1 111 ? -7.197 -1.646 8.142 1.00 98.75 111 LEU A CA 1
ATOM 813 C C . LEU A 1 111 ? -6.429 -2.526 7.173 1.00 98.75 111 LEU A C 1
ATOM 815 O O . LEU A 1 111 ? -6.842 -3.654 6.902 1.00 98.75 111 LEU A O 1
ATOM 819 N N . ALA A 1 112 ? -5.287 -2.030 6.703 1.00 98.81 112 ALA A N 1
ATOM 820 C CA . ALA A 1 112 ? -4.374 -2.806 5.881 1.00 98.81 112 ALA A CA 1
ATOM 821 C C . ALA A 1 112 ? -2.927 -2.703 6.381 1.00 98.81 112 ALA A C 1
ATOM 823 O O . ALA A 1 112 ? -2.434 -1.604 6.638 1.00 98.81 112 ALA A O 1
ATOM 824 N N . ALA A 1 113 ? -2.255 -3.845 6.548 1.00 98.69 113 ALA A N 1
ATOM 825 C CA . ALA A 1 113 ? -0.899 -3.916 7.096 1.00 98.69 113 ALA A CA 1
ATOM 826 C C . ALA A 1 113 ? -0.132 -5.152 6.598 1.00 98.69 113 ALA A C 1
ATOM 828 O O . ALA A 1 113 ? -0.728 -6.184 6.277 1.00 98.69 113 ALA A O 1
ATOM 829 N N . GLY A 1 114 ? 1.200 -5.042 6.540 1.00 98.12 114 GLY A N 1
ATOM 830 C CA . GLY A 1 114 ? 2.088 -6.115 6.090 1.00 98.12 114 GLY A CA 1
ATOM 831 C C . GLY A 1 114 ? 2.620 -7.001 7.219 1.00 98.12 114 GLY A C 1
ATOM 832 O O . GLY A 1 114 ? 2.964 -6.506 8.294 1.00 98.12 114 GLY A O 1
ATOM 833 N N . LEU A 1 115 ? 2.737 -8.302 6.951 1.00 97.50 115 LEU A N 1
ATOM 834 C CA . LEU A 1 115 ? 3.333 -9.300 7.840 1.00 97.50 115 LEU A CA 1
ATOM 835 C C . LEU A 1 115 ? 3.923 -10.489 7.056 1.00 97.50 115 LEU A C 1
ATOM 837 O O . LEU A 1 115 ? 3.541 -10.724 5.904 1.00 97.50 115 LEU A O 1
ATOM 841 N N . PRO A 1 116 ? 4.823 -11.278 7.660 1.00 96.12 116 PRO A N 1
ATOM 842 C CA . PRO A 1 116 ? 5.198 -12.572 7.119 1.00 96.12 116 PRO A CA 1
ATOM 843 C C . PRO A 1 116 ? 4.081 -13.588 7.411 1.00 96.12 116 PRO A C 1
ATOM 845 O O . PRO A 1 116 ? 3.706 -13.816 8.560 1.00 96.12 116 PRO A O 1
ATOM 848 N N . GLU A 1 117 ? 3.519 -14.192 6.368 1.00 97.50 117 GLU A N 1
ATOM 849 C CA . GLU A 1 117 ? 2.478 -15.220 6.480 1.00 97.50 117 GLU A CA 1
ATOM 850 C C . GLU A 1 117 ? 3.093 -16.609 6.331 1.00 97.50 117 GLU A C 1
ATOM 852 O O . GLU A 1 117 ? 3.709 -16.877 5.303 1.00 97.50 117 GLU A O 1
ATOM 857 N N . VAL A 1 118 ? 2.846 -17.523 7.273 1.00 95.62 118 VAL A N 1
ATOM 858 C CA . VAL A 1 118 ? 3.151 -18.955 7.093 1.00 95.62 118 VAL A CA 1
ATOM 859 C C . VAL A 1 118 ? 1.911 -19.720 6.626 1.00 95.62 118 VAL A C 1
ATOM 861 O O . VAL A 1 118 ? 0.808 -19.536 7.147 1.00 95.62 118 VAL A O 1
ATOM 864 N N . ARG A 1 119 ? 2.080 -20.596 5.631 1.00 93.62 119 ARG A N 1
ATOM 865 C CA . ARG A 1 119 ? 1.011 -21.455 5.094 1.00 93.62 119 ARG A CA 1
ATOM 866 C C . ARG A 1 119 ? 1.200 -22.921 5.470 1.00 93.62 119 ARG A C 1
ATOM 868 O O . ARG A 1 119 ? 2.219 -23.321 6.020 1.00 93.62 119 ARG A O 1
ATOM 875 N N . ARG A 1 120 ? 0.188 -23.741 5.160 1.00 89.25 120 ARG A N 1
ATOM 876 C CA . ARG A 1 120 ? 0.159 -25.184 5.479 1.00 89.25 120 ARG A CA 1
ATOM 877 C C . ARG A 1 120 ? 1.319 -25.976 4.867 1.00 89.25 120 ARG A C 1
ATOM 879 O O . ARG A 1 120 ? 1.681 -27.009 5.411 1.00 89.25 120 ARG A O 1
ATOM 886 N N . ASP A 1 121 ? 1.889 -25.506 3.758 1.00 87.06 121 ASP A N 1
ATOM 887 C CA . ASP A 1 121 ? 3.079 -26.086 3.121 1.00 87.06 121 ASP A CA 1
ATOM 888 C C . ASP A 1 121 ? 4.393 -25.642 3.792 1.00 87.06 121 ASP A C 1
ATOM 890 O O . ASP A 1 121 ? 5.470 -25.908 3.266 1.00 87.06 121 ASP A O 1
ATOM 894 N N . ASN A 1 122 ? 4.312 -24.965 4.944 1.00 85.94 122 ASN A N 1
ATOM 895 C CA . ASN A 1 122 ? 5.409 -24.287 5.628 1.00 85.94 122 ASN A CA 1
ATOM 896 C C . ASN A 1 122 ? 6.114 -23.231 4.772 1.00 85.94 122 ASN A C 1
ATOM 898 O O . ASN A 1 122 ? 7.187 -22.788 5.154 1.00 85.94 122 ASN A O 1
ATOM 902 N N . ALA A 1 123 ? 5.552 -22.795 3.642 1.00 90.56 123 ALA A N 1
ATOM 903 C CA . ALA A 1 123 ? 6.113 -21.666 2.917 1.00 90.56 123 ALA A CA 1
ATOM 904 C C . ALA A 1 123 ? 5.736 -20.358 3.618 1.00 90.56 123 ALA A C 1
ATOM 906 O O . ALA A 1 123 ? 4.599 -20.191 4.074 1.00 90.56 123 ALA A O 1
ATOM 907 N N . VAL A 1 124 ? 6.689 -19.426 3.666 1.00 93.75 124 VAL A N 1
ATOM 908 C CA . VAL A 1 124 ? 6.453 -18.068 4.159 1.00 93.75 124 VAL A CA 1
ATOM 909 C C . VAL A 1 124 ? 6.287 -17.121 2.981 1.00 93.75 124 VAL A C 1
ATOM 911 O O . VAL A 1 124 ? 6.980 -17.235 1.972 1.00 93.75 124 VAL A O 1
ATOM 914 N N . TYR A 1 125 ? 5.353 -16.189 3.103 1.00 96.56 125 TYR A N 1
ATOM 915 C CA . TYR A 1 125 ? 5.041 -15.175 2.106 1.00 96.56 125 TYR A CA 1
ATOM 916 C C . TYR A 1 125 ? 5.165 -13.784 2.726 1.00 96.56 125 TYR A C 1
ATOM 918 O O . TYR A 1 125 ? 4.784 -13.579 3.878 1.00 96.56 125 TYR A O 1
ATOM 926 N N . ASN A 1 126 ? 5.649 -12.812 1.952 1.00 97.19 126 ASN A N 1
ATOM 927 C CA . ASN A 1 126 ? 5.483 -11.401 2.292 1.00 97.19 126 ASN A CA 1
ATOM 928 C C . ASN A 1 126 ? 4.042 -11.012 1.938 1.00 97.19 126 ASN A C 1
ATOM 930 O O . ASN A 1 126 ? 3.693 -10.936 0.756 1.00 97.19 126 ASN A O 1
ATOM 934 N N . THR A 1 127 ? 3.197 -10.859 2.957 1.00 98.44 127 THR A N 1
ATOM 935 C CA . THR A 1 127 ? 1.747 -10.764 2.795 1.00 98.44 127 THR A CA 1
ATOM 936 C C . THR A 1 127 ? 1.226 -9.443 3.347 1.00 98.44 127 THR A C 1
ATOM 938 O O . THR A 1 127 ? 1.642 -8.975 4.402 1.00 98.44 127 THR A O 1
ATOM 941 N N . TYR A 1 128 ? 0.273 -8.846 2.640 1.00 98.81 128 TYR A N 1
ATOM 942 C CA . TYR A 1 128 ? -0.478 -7.674 3.064 1.00 98.81 128 TYR A CA 1
ATOM 943 C C . TYR A 1 128 ? -1.928 -8.080 3.304 1.00 98.81 128 TYR A C 1
ATOM 945 O O . TYR A 1 128 ? -2.592 -8.584 2.394 1.00 98.81 128 TYR A O 1
ATOM 953 N N . VAL A 1 129 ? -2.409 -7.912 4.533 1.00 98.88 129 VAL A N 1
ATOM 954 C CA . VAL A 1 129 ? -3.785 -8.258 4.915 1.00 98.88 129 VAL A CA 1
ATOM 955 C C . VAL A 1 129 ? -4.660 -7.024 4.894 1.00 98.88 129 VAL A C 1
ATOM 957 O O . VAL A 1 129 ? -4.201 -5.937 5.232 1.00 98.88 129 VAL A O 1
ATOM 960 N N . ILE A 1 130 ? -5.925 -7.206 4.523 1.00 98.88 130 ILE A N 1
ATOM 961 C CA . ILE A 1 130 ? -6.951 -6.172 4.580 1.00 98.88 130 ILE A CA 1
ATOM 962 C C . ILE A 1 130 ? -8.100 -6.702 5.428 1.00 98.88 130 ILE A C 1
ATOM 964 O O . ILE A 1 130 ? -8.690 -7.739 5.112 1.00 98.88 130 ILE A O 1
ATOM 968 N N . VAL A 1 131 ? -8.411 -6.004 6.513 1.00 98.88 131 VAL A N 1
ATOM 969 C CA . VAL A 1 131 ? -9.399 -6.429 7.506 1.00 98.88 131 VAL A CA 1
ATOM 970 C C . VAL A 1 131 ? -10.434 -5.340 7.755 1.00 98.88 131 VAL A C 1
ATOM 972 O O . VAL A 1 131 ? -10.150 -4.148 7.649 1.00 98.88 131 VAL A O 1
ATOM 975 N N . SER A 1 132 ? -11.640 -5.756 8.114 1.00 98.62 132 SER A N 1
ATOM 976 C CA . SER A 1 132 ? -12.724 -4.895 8.577 1.00 98.62 132 SER A CA 1
ATOM 977 C C . SER A 1 132 ? -13.218 -5.359 9.949 1.00 98.62 132 SER A C 1
ATOM 979 O O . SER A 1 132 ? -12.744 -6.351 10.510 1.00 98.62 132 SER A O 1
ATOM 981 N N . ARG A 1 133 ? -14.237 -4.670 10.473 1.00 97.44 133 ARG A N 1
ATOM 982 C CA . ARG A 1 133 ? -14.986 -5.086 11.670 1.00 97.44 133 ARG A CA 1
ATOM 983 C C . ARG A 1 133 ? -15.545 -6.518 11.600 1.00 97.44 133 ARG A C 1
ATOM 985 O O . ARG A 1 133 ? -15.729 -7.142 12.653 1.00 97.44 133 ARG A O 1
ATOM 992 N N . ASP A 1 134 ? -15.790 -7.017 10.386 1.00 96.88 134 ASP A N 1
ATOM 993 C CA . ASP A 1 134 ? -16.410 -8.318 10.113 1.00 96.88 134 ASP A CA 1
ATOM 994 C C . ASP A 1 134 ? -15.377 -9.436 9.893 1.00 96.88 134 ASP A C 1
ATOM 996 O O . ASP A 1 134 ? -15.740 -10.609 9.868 1.00 96.88 134 ASP A O 1
ATOM 1000 N N . GLY A 1 135 ? -14.084 -9.103 9.785 1.00 98.31 135 GLY A N 1
ATOM 1001 C CA . GLY A 1 135 ? -13.000 -10.074 9.627 1.00 98.31 135 GLY A CA 1
ATOM 1002 C C . GLY A 1 135 ? -12.054 -9.745 8.474 1.00 98.31 135 GLY A C 1
ATOM 1003 O O . GLY A 1 135 ? -11.835 -8.582 8.139 1.00 98.31 135 GLY A O 1
ATOM 1004 N N . LEU A 1 136 ? -11.456 -10.778 7.878 1.00 98.69 136 LEU A N 1
ATOM 1005 C CA . LEU A 1 136 ? -10.554 -10.638 6.733 1.00 98.69 136 LEU A CA 1
ATOM 1006 C C . LEU A 1 136 ? -11.355 -10.355 5.453 1.00 98.69 136 LEU A C 1
ATOM 1008 O O . LEU A 1 136 ? -12.150 -11.191 5.032 1.00 98.69 136 LEU A O 1
ATOM 1012 N N . LEU A 1 137 ? -11.099 -9.214 4.808 1.00 98.56 137 LEU A N 1
ATOM 1013 C CA . LEU A 1 137 ? -11.634 -8.895 3.477 1.00 98.56 137 LEU A CA 1
ATOM 1014 C C . LEU A 1 137 ? -10.790 -9.525 2.365 1.00 98.56 137 LEU A C 1
ATOM 1016 O O . LEU A 1 137 ? -11.307 -9.921 1.323 1.00 98.56 137 LEU A O 1
ATOM 1020 N N . GLY A 1 138 ? -9.479 -9.622 2.582 1.00 98.31 138 GLY A N 1
ATOM 1021 C CA . GLY A 1 138 ? -8.563 -10.220 1.625 1.00 98.31 138 GLY A CA 1
ATOM 1022 C C . GLY A 1 138 ? -7.116 -10.192 2.091 1.00 98.31 138 GLY A C 1
ATOM 1023 O O . GLY A 1 138 ? -6.767 -9.543 3.077 1.00 98.31 138 GLY A O 1
ATOM 1024 N N . LYS A 1 139 ? -6.262 -10.910 1.364 1.00 98.19 139 LYS A N 1
ATOM 1025 C CA . LYS A 1 139 ? -4.809 -10.858 1.527 1.00 98.19 139 LYS A CA 1
ATOM 1026 C C . LYS A 1 139 ? -4.127 -10.923 0.170 1.00 98.19 139 LYS A C 1
ATOM 1028 O O . LYS A 1 139 ? -4.597 -11.621 -0.727 1.00 98.19 139 LYS A O 1
ATOM 1033 N N . TYR A 1 140 ? -3.015 -10.221 0.044 1.00 98.75 140 TYR A N 1
ATOM 1034 C CA . TYR A 1 140 ? -2.161 -10.226 -1.134 1.00 98.75 140 TYR A CA 1
ATOM 1035 C C . TYR A 1 140 ? -0.762 -10.687 -0.740 1.00 98.75 140 TYR A C 1
ATOM 1037 O O . TYR A 1 140 ? -0.248 -10.240 0.279 1.00 98.75 140 TYR A O 1
ATOM 1045 N N . SER A 1 141 ? -0.144 -11.559 -1.535 1.00 98.31 141 SER A N 1
ATOM 1046 C CA . SER A 1 141 ? 1.254 -11.956 -1.343 1.00 98.31 141 SER A CA 1
ATOM 1047 C C . SER A 1 141 ? 2.110 -11.381 -2.460 1.00 98.31 141 SER A C 1
ATOM 1049 O O . SER A 1 141 ? 1.754 -11.517 -3.632 1.00 98.31 141 SER A O 1
ATOM 1051 N N . LYS A 1 142 ? 3.240 -10.778 -2.084 1.00 98.06 142 LYS A N 1
ATOM 1052 C CA . LYS A 1 142 ? 4.189 -10.115 -2.986 1.00 98.06 142 LYS A CA 1
ATOM 1053 C C . LYS A 1 142 ? 4.567 -11.039 -4.138 1.00 98.06 142 LYS A C 1
ATOM 1055 O O . LYS A 1 142 ? 5.024 -12.160 -3.908 1.00 98.06 142 LYS A O 1
ATOM 1060 N N . CYS A 1 143 ? 4.335 -10.599 -5.371 1.00 97.19 143 CYS A N 1
ATOM 1061 C CA . CYS A 1 143 ? 4.606 -11.415 -6.559 1.00 97.19 143 CYS A CA 1
ATOM 1062 C C . CYS A 1 143 ? 6.068 -11.272 -6.994 1.00 97.19 143 CYS A C 1
ATOM 1064 O O . CYS A 1 143 ? 6.720 -12.252 -7.352 1.00 97.19 143 CYS A O 1
ATOM 1066 N N . HIS A 1 144 ? 6.611 -10.064 -6.896 1.00 95.44 144 HIS A N 1
ATOM 1067 C CA . HIS A 1 144 ? 7.986 -9.751 -7.250 1.00 95.44 144 HIS A CA 1
ATOM 1068 C C . HIS A 1 144 ? 8.805 -9.584 -5.969 1.00 95.44 144 HIS A C 1
ATOM 1070 O O . HIS A 1 144 ? 8.924 -8.490 -5.419 1.00 95.44 144 HIS A O 1
ATOM 1076 N N . CYS A 1 145 ? 9.366 -10.686 -5.471 1.00 92.12 145 CYS A N 1
ATOM 1077 C CA . CYS A 1 145 ? 10.359 -10.627 -4.402 1.00 92.12 145 CYS A CA 1
ATOM 1078 C C . CYS A 1 145 ? 11.630 -9.930 -4.914 1.00 92.12 145 CYS A C 1
ATOM 1080 O O . CYS A 1 145 ? 11.986 -10.071 -6.080 1.00 92.12 145 CYS A O 1
ATOM 1082 N N . VAL A 1 146 ? 12.333 -9.183 -4.066 1.00 86.19 146 VAL A N 1
ATOM 1083 C CA . VAL A 1 146 ? 13.613 -8.553 -4.421 1.00 86.19 146 VAL A CA 1
ATOM 1084 C C . VAL A 1 146 ? 14.699 -9.634 -4.565 1.00 86.19 146 VAL A C 1
ATOM 1086 O O . VAL A 1 146 ? 14.980 -10.339 -3.583 1.00 86.19 146 VAL A O 1
ATOM 1089 N N . PRO A 1 147 ? 15.338 -9.788 -5.746 1.00 78.38 147 PRO A N 1
ATOM 1090 C CA . PRO A 1 147 ? 16.433 -10.739 -5.948 1.00 78.38 147 PRO A CA 1
ATOM 1091 C C . PRO A 1 147 ? 17.584 -10.528 -4.961 1.00 78.38 147 PRO A C 1
ATOM 1093 O O . PRO A 1 147 ? 17.955 -9.398 -4.659 1.00 78.38 147 PRO A O 1
ATOM 1096 N N . GLY A 1 148 ? 18.156 -11.622 -4.453 1.00 71.12 148 GLY A N 1
ATOM 1097 C CA . GLY A 1 148 ? 19.294 -11.588 -3.523 1.00 71.12 148 GLY A CA 1
ATOM 1098 C C . GLY A 1 148 ? 18.957 -11.231 -2.070 1.00 71.12 148 GLY A C 1
ATOM 1099 O O . GLY A 1 148 ? 19.799 -11.447 -1.205 1.00 71.12 148 GLY A O 1
ATOM 1100 N N . LEU A 1 149 ? 17.737 -10.757 -1.789 1.00 74.94 149 LEU A N 1
ATOM 1101 C CA . LEU A 1 149 ? 17.279 -10.421 -0.438 1.00 74.94 149 LEU A CA 1
ATOM 1102 C C . LEU A 1 149 ? 16.074 -11.274 -0.025 1.00 74.94 149 LEU A C 1
ATOM 1104 O O . LEU A 1 149 ? 16.166 -12.095 0.879 1.00 74.94 149 LEU A O 1
ATOM 1108 N N . GLU A 1 150 ? 14.944 -11.121 -0.714 1.00 83.69 150 GLU A N 1
ATOM 1109 C CA . GLU A 1 150 ? 13.674 -11.735 -0.308 1.00 83.69 150 GLU A CA 1
ATOM 1110 C C . GLU A 1 150 ? 13.491 -13.158 -0.838 1.00 83.69 150 GLU A C 1
ATOM 1112 O O . GLU A 1 150 ? 12.873 -13.981 -0.167 1.00 83.69 150 GLU A O 1
ATOM 1117 N N . PHE A 1 151 ? 14.052 -13.473 -2.011 1.00 77.56 151 PHE A N 1
ATOM 1118 C CA . PHE A 1 151 ? 13.921 -14.791 -2.657 1.00 77.56 151 PHE A CA 1
ATOM 1119 C C . PHE A 1 151 ? 14.377 -15.966 -1.779 1.00 77.56 151 PHE A C 1
ATOM 1121 O O . PHE A 1 151 ? 13.933 -17.092 -1.982 1.00 77.56 151 PHE A O 1
ATOM 1128 N N . ALA A 1 152 ? 15.271 -15.722 -0.818 1.00 76.06 152 ALA A N 1
ATOM 1129 C CA . ALA A 1 152 ? 15.748 -16.749 0.104 1.00 76.06 152 ALA A CA 1
ATOM 1130 C C . ALA A 1 152 ? 14.712 -17.128 1.180 1.00 76.06 152 ALA A C 1
ATOM 1132 O O . ALA A 1 152 ? 14.827 -18.192 1.787 1.00 76.06 152 ALA A O 1
ATOM 1133 N N . TYR A 1 153 ? 13.713 -16.273 1.421 1.00 80.69 153 TYR A N 1
ATOM 1134 C CA . TYR A 1 153 ? 12.817 -16.373 2.576 1.00 80.69 153 TYR A CA 1
ATOM 1135 C C . TYR A 1 153 ? 11.347 -16.433 2.202 1.00 80.69 153 TYR A C 1
ATOM 1137 O O . TYR A 1 153 ? 10.570 -17.106 2.878 1.00 80.69 153 TYR A O 1
ATOM 1145 N N . PHE A 1 154 ? 10.970 -15.726 1.140 1.00 90.19 154 PHE A N 1
ATOM 1146 C CA . PHE A 1 154 ? 9.588 -15.593 0.732 1.00 90.19 154 PHE A CA 1
ATOM 1147 C C . PHE A 1 154 ? 9.324 -16.330 -0.570 1.00 90.19 154 PHE A C 1
ATOM 1149 O O . PHE A 1 154 ? 10.003 -16.142 -1.579 1.00 90.19 154 PHE A O 1
ATOM 1156 N N . LYS A 1 155 ? 8.271 -17.142 -0.551 1.00 94.12 155 LYS A N 1
ATOM 1157 C CA . LYS A 1 155 ? 7.654 -17.667 -1.759 1.00 94.12 155 LYS A CA 1
ATOM 1158 C C . LYS A 1 155 ? 6.864 -16.547 -2.432 1.00 94.12 155 LYS A C 1
ATOM 1160 O O . LYS A 1 155 ? 6.183 -15.763 -1.771 1.00 94.12 155 LYS A O 1
ATOM 1165 N N . GLN A 1 156 ? 6.943 -16.494 -3.756 1.00 95.62 156 GLN A N 1
ATOM 1166 C CA . GLN A 1 156 ? 6.240 -15.493 -4.551 1.00 95.62 156 GLN A CA 1
ATOM 1167 C C . GLN A 1 156 ? 4.733 -15.770 -4.581 1.00 95.62 156 GLN A C 1
ATOM 1169 O O . GLN A 1 156 ? 4.286 -16.917 -4.702 1.00 95.62 156 GLN A O 1
ATOM 1174 N N . GLY A 1 157 ? 3.944 -14.702 -4.489 1.00 96.62 157 GLY A N 1
ATOM 1175 C CA . GLY A 1 157 ? 2.539 -14.710 -4.876 1.00 96.62 157 GLY A CA 1
ATOM 1176 C C . GLY A 1 157 ? 2.367 -14.959 -6.376 1.00 96.62 157 GLY A C 1
ATOM 1177 O O . GLY A 1 157 ? 3.300 -14.812 -7.161 1.00 96.62 157 GLY A O 1
ATOM 1178 N N . ASN A 1 158 ? 1.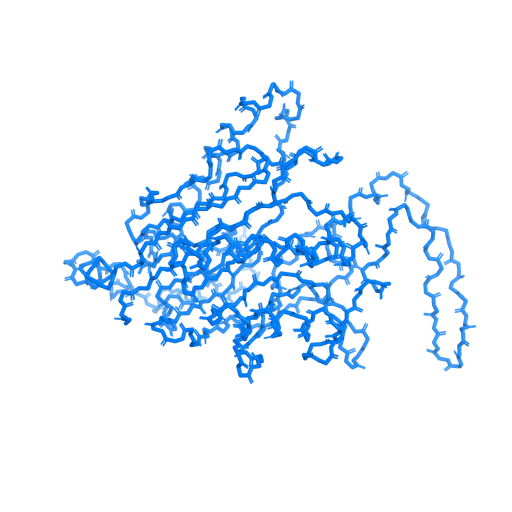162 -15.359 -6.776 1.00 95.75 158 ASN A N 1
ATOM 1179 C CA . ASN A 1 158 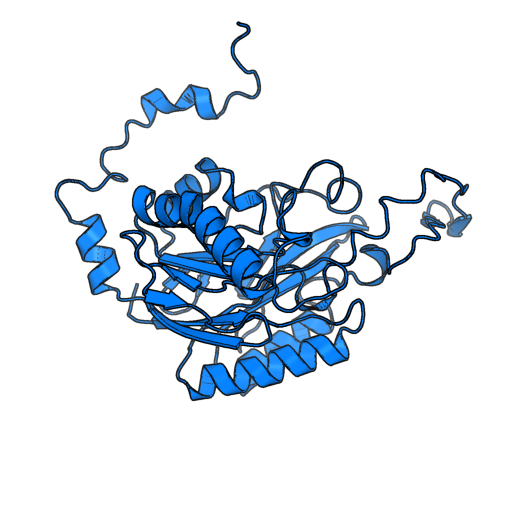? 0.855 -15.769 -8.150 1.00 95.75 158 ASN A CA 1
ATOM 1180 C C . ASN A 1 158 ? -0.459 -15.172 -8.684 1.00 95.75 158 ASN A C 1
ATOM 1182 O O . ASN A 1 158 ? -1.048 -15.704 -9.623 1.00 95.75 158 ASN A O 1
ATOM 1186 N N . SER A 1 159 ? -0.952 -14.093 -8.074 1.00 96.56 159 SER A N 1
ATOM 1187 C CA . SER A 1 159 ? -2.229 -13.478 -8.443 1.00 96.56 159 SER A CA 1
ATOM 1188 C C . SER A 1 159 ? -2.226 -11.983 -8.151 1.00 96.56 159 SER A C 1
ATOM 1190 O O . SER A 1 159 ? -1.657 -11.561 -7.148 1.00 96.56 159 SER A O 1
ATOM 1192 N N . LEU A 1 160 ? -2.945 -11.210 -8.966 1.00 98.38 160 LEU A N 1
ATOM 1193 C CA . LEU A 1 160 ? -3.144 -9.766 -8.807 1.00 98.38 160 LEU A CA 1
ATOM 1194 C C . LEU A 1 160 ? -4.638 -9.462 -8.576 1.00 98.38 160 LEU A C 1
ATOM 1196 O O . LEU A 1 160 ? -5.309 -9.024 -9.512 1.00 98.38 160 LEU A O 1
ATOM 1200 N N . PRO A 1 161 ? -5.191 -9.768 -7.387 1.00 98.38 161 PRO A N 1
ATOM 1201 C CA . PRO A 1 161 ? -6.609 -9.581 -7.086 1.00 98.38 161 PRO A CA 1
ATOM 1202 C C . PRO A 1 161 ? -6.977 -8.112 -6.830 1.00 98.38 161 PRO A C 1
ATOM 1204 O O . PRO A 1 161 ? -6.160 -7.312 -6.371 1.00 98.38 161 PRO A O 1
ATOM 1207 N N . VAL A 1 162 ? -8.252 -7.789 -7.059 1.00 98.81 162 VAL A N 1
ATOM 1208 C CA . VAL A 1 162 ? -8.891 -6.533 -6.643 1.00 98.81 162 VAL A CA 1
ATOM 1209 C C . VAL A 1 162 ? -9.885 -6.836 -5.521 1.00 98.81 162 VAL A C 1
ATOM 1211 O O . VAL A 1 162 ? -10.706 -7.742 -5.648 1.00 98.81 162 VAL A O 1
ATOM 1214 N N . PHE A 1 163 ? -9.815 -6.077 -4.429 1.00 98.75 163 PHE A N 1
ATOM 1215 C CA . PHE A 1 163 ? -10.633 -6.258 -3.230 1.00 98.75 163 PHE A CA 1
ATOM 1216 C C . PHE A 1 163 ? -11.710 -5.176 -3.113 1.00 98.75 163 PHE A C 1
ATOM 1218 O O . PHE A 1 163 ? -11.460 -4.012 -3.430 1.00 98.75 163 PHE A O 1
ATOM 1225 N N . GLU A 1 164 ? -12.885 -5.548 -2.608 1.00 98.44 164 GLU A N 1
ATOM 1226 C CA . GLU A 1 164 ? -13.968 -4.620 -2.261 1.00 98.44 164 GLU A CA 1
ATOM 1227 C C . GLU A 1 164 ? -13.714 -4.019 -0.872 1.00 98.44 164 GLU A C 1
ATOM 1229 O O . GLU A 1 164 ? -13.763 -4.723 0.137 1.00 98.44 164 GLU A O 1
ATOM 1234 N N . LEU A 1 165 ? -13.440 -2.713 -0.808 1.00 98.06 165 LEU A N 1
ATOM 1235 C CA . LEU A 1 165 ? -13.140 -1.975 0.424 1.00 98.06 165 LEU A CA 1
ATOM 1236 C C . LEU A 1 165 ? -14.266 -0.982 0.738 1.00 98.06 165 LEU A C 1
ATOM 1238 O O . LEU A 1 165 ? -14.069 0.234 0.791 1.00 98.06 165 LEU A O 1
ATOM 1242 N N . GLY A 1 166 ? -15.484 -1.506 0.883 1.00 95.81 166 GLY A N 1
ATOM 1243 C CA . GLY A 1 166 ? -16.689 -0.715 1.129 1.00 95.81 166 GLY A CA 1
ATOM 1244 C C . GLY A 1 166 ? -17.077 0.145 -0.077 1.00 95.81 166 GLY A C 1
ATOM 1245 O O . GLY A 1 166 ? -17.790 -0.305 -0.967 1.00 95.81 166 GLY A O 1
ATOM 1246 N N . LYS A 1 167 ? -16.626 1.402 -0.104 1.00 98.19 167 LYS A N 1
ATOM 1247 C CA . LYS A 1 167 ? -16.993 2.395 -1.134 1.00 98.19 167 LYS A CA 1
ATOM 1248 C C . LYS A 1 167 ? -16.135 2.331 -2.400 1.00 98.19 167 LYS A C 1
ATOM 1250 O O . LYS A 1 167 ? -16.501 2.906 -3.436 1.00 98.19 167 LYS A O 1
ATOM 1255 N N . ILE A 1 168 ? -14.983 1.669 -2.315 1.00 98.62 168 ILE A N 1
ATOM 1256 C CA . ILE A 1 168 ? -14.004 1.563 -3.396 1.00 98.62 168 ILE A CA 1
ATOM 1257 C C . ILE A 1 168 ? -13.576 0.117 -3.616 1.00 98.62 168 ILE A C 1
ATOM 1259 O O . ILE A 1 168 ? -13.833 -0.769 -2.812 1.00 98.62 168 ILE A O 1
ATOM 1263 N N . ARG A 1 169 ? -12.842 -0.077 -4.708 1.00 98.81 169 ARG A N 1
ATOM 1264 C CA . ARG A 1 169 ? -12.167 -1.324 -5.058 1.00 98.81 169 ARG A CA 1
ATOM 1265 C C . ARG A 1 169 ? -10.688 -1.035 -5.135 1.00 98.81 169 ARG A C 1
ATOM 1267 O O . ARG A 1 169 ? -10.330 -0.053 -5.790 1.00 98.81 169 ARG A O 1
ATOM 1274 N N . ALA A 1 170 ? -9.854 -1.851 -4.513 1.00 98.88 170 ALA A N 1
ATOM 1275 C CA . ALA A 1 170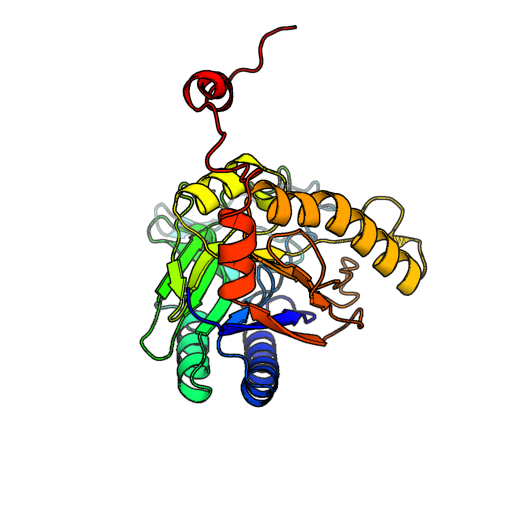 ? -8.421 -1.613 -4.506 1.00 98.88 170 ALA A CA 1
ATOM 1276 C C . ALA A 1 170 ? -7.622 -2.881 -4.789 1.00 98.88 170 ALA A C 1
ATOM 1278 O O . ALA A 1 170 ? -7.948 -3.955 -4.292 1.00 98.88 170 ALA A O 1
ATOM 1279 N N . GLY A 1 171 ? -6.571 -2.740 -5.591 1.00 98.88 171 GLY A N 1
ATOM 1280 C CA . GLY A 1 171 ? -5.507 -3.738 -5.668 1.00 98.88 171 GLY A CA 1
ATOM 1281 C C . GLY A 1 171 ? -4.410 -3.449 -4.646 1.00 98.88 171 GLY A C 1
ATOM 1282 O O . GLY A 1 171 ? -4.377 -2.367 -4.057 1.00 98.88 171 GLY A O 1
ATOM 1283 N N . VAL A 1 172 ? -3.492 -4.395 -4.462 1.00 98.88 172 VAL A N 1
ATOM 1284 C CA . VAL A 1 172 ? -2.295 -4.222 -3.627 1.00 98.88 172 VAL A CA 1
ATOM 1285 C C . VAL A 1 172 ? -1.070 -4.604 -4.444 1.00 98.88 172 VAL A C 1
ATOM 1287 O O . VAL A 1 172 ? -1.091 -5.633 -5.113 1.00 98.88 172 VAL A O 1
ATOM 1290 N N . LEU A 1 173 ? -0.018 -3.790 -4.375 1.00 98.81 173 LEU A N 1
ATOM 1291 C CA . LEU A 1 173 ? 1.303 -4.090 -4.927 1.00 98.81 173 LEU A CA 1
ATOM 1292 C C . LEU A 1 173 ? 2.346 -3.758 -3.863 1.00 98.81 173 LEU A C 1
ATOM 1294 O O . LEU A 1 173 ? 2.471 -2.602 -3.457 1.00 98.81 173 LEU A O 1
ATOM 1298 N N . ILE A 1 174 ? 3.080 -4.760 -3.385 1.00 98.56 174 ILE A N 1
ATOM 1299 C CA . ILE A 1 174 ? 4.026 -4.579 -2.286 1.00 98.56 174 ILE A CA 1
ATOM 1300 C C . ILE A 1 174 ? 5.381 -4.191 -2.867 1.00 98.56 174 ILE A C 1
ATOM 1302 O O . ILE A 1 174 ? 6.002 -4.957 -3.603 1.00 98.56 174 ILE A O 1
ATOM 1306 N N . CYS A 1 175 ? 5.875 -3.019 -2.480 1.00 96.00 175 CYS A N 1
ATOM 1307 C CA . CYS A 1 175 ? 7.241 -2.575 -2.719 1.00 96.00 175 CYS A CA 1
ATOM 1308 C C . CYS A 1 175 ? 7.729 -2.813 -4.153 1.00 96.00 175 CYS A C 1
ATOM 1310 O O . CYS A 1 175 ? 7.258 -2.161 -5.081 1.00 96.00 175 CYS A O 1
ATOM 1312 N N . TYR A 1 176 ? 8.621 -3.785 -4.348 1.00 95.50 176 TYR A N 1
ATOM 1313 C CA . TYR A 1 176 ? 9.228 -4.106 -5.634 1.00 95.50 176 TYR A CA 1
ATOM 1314 C C . TYR A 1 176 ? 8.218 -4.446 -6.742 1.00 95.50 176 TYR A C 1
ATOM 1316 O O . TYR A 1 176 ? 8.501 -4.155 -7.903 1.00 95.50 176 TYR A O 1
ATOM 1324 N N . ASP A 1 177 ? 7.011 -4.924 -6.401 1.00 97.75 177 ASP A N 1
ATOM 1325 C CA . ASP A 1 177 ? 5.897 -5.074 -7.351 1.00 97.75 177 ASP A CA 1
ATOM 1326 C C . ASP A 1 177 ? 5.618 -3.774 -8.129 1.00 97.75 177 ASP A C 1
ATOM 1328 O O . ASP A 1 177 ? 5.218 -3.805 -9.293 1.00 97.75 177 ASP A O 1
ATOM 1332 N N . ASN A 1 178 ? 5.862 -2.613 -7.513 1.00 97.56 178 ASN A N 1
ATOM 1333 C CA . ASN A 1 178 ? 5.510 -1.321 -8.089 1.00 97.56 178 ASN A CA 1
ATOM 1334 C C . ASN A 1 178 ? 6.446 -0.874 -9.230 1.00 97.56 178 ASN A C 1
ATOM 1336 O O . ASN A 1 178 ? 6.120 0.015 -10.030 1.00 97.56 178 ASN A O 1
ATOM 1340 N N . HIS A 1 179 ? 7.599 -1.526 -9.369 1.00 95.19 179 HIS A N 1
ATOM 1341 C CA . HIS A 1 179 ? 8.487 -1.285 -10.499 1.00 95.19 179 HIS A CA 1
ATOM 1342 C C . HIS A 1 179 ? 7.982 -1.929 -11.795 1.00 95.19 179 HIS A C 1
ATOM 1344 O O . HIS A 1 179 ? 8.377 -1.470 -12.865 1.00 95.19 179 HIS A O 1
ATOM 1350 N N . PHE A 1 180 ? 7.029 -2.863 -11.718 1.00 96.31 180 PHE A N 1
ATOM 1351 C CA . PHE A 1 180 ? 6.446 -3.567 -12.861 1.00 96.31 180 PHE A CA 1
ATOM 1352 C C . PHE A 1 180 ? 5.159 -2.856 -13.331 1.00 96.31 180 PHE A C 1
ATOM 1354 O O . PHE A 1 180 ? 4.114 -2.930 -12.665 1.00 96.31 180 PHE A O 1
ATOM 1361 N N . PRO A 1 181 ? 5.193 -2.096 -14.445 1.00 96.62 181 PRO A N 1
ATOM 1362 C CA . PRO A 1 181 ? 4.010 -1.390 -14.946 1.00 96.62 181 PRO A CA 1
ATOM 1363 C C . PRO A 1 181 ? 2.857 -2.339 -15.314 1.00 96.62 181 PRO A C 1
ATOM 1365 O O . PRO A 1 181 ? 1.689 -1.956 -15.214 1.00 96.62 181 PRO A O 1
ATOM 1368 N N . GLU A 1 182 ? 3.164 -3.581 -15.689 1.00 97.00 182 GLU A N 1
ATOM 1369 C CA . GLU A 1 182 ? 2.203 -4.620 -16.061 1.00 97.00 182 GLU A CA 1
ATOM 1370 C C . GLU A 1 182 ? 1.235 -4.911 -14.915 1.00 97.00 182 GLU A C 1
ATOM 1372 O O . GLU A 1 182 ? 0.024 -4.984 -15.132 1.00 97.00 182 GLU A O 1
ATOM 1377 N N . ALA A 1 183 ? 1.746 -5.007 -13.684 1.00 97.94 183 ALA A N 1
ATOM 1378 C CA . ALA A 1 183 ? 0.937 -5.341 -12.518 1.00 97.94 183 ALA A CA 1
ATOM 1379 C C . ALA A 1 183 ? -0.130 -4.268 -12.239 1.00 97.94 183 ALA A C 1
ATOM 1381 O O . ALA A 1 183 ? -1.299 -4.581 -12.002 1.00 97.94 183 ALA A O 1
ATOM 1382 N N . HIS A 1 184 ? 0.238 -2.992 -12.376 1.00 98.31 184 HIS A N 1
ATOM 1383 C CA . HIS A 1 184 ? -0.698 -1.874 -12.249 1.00 98.31 184 HIS A CA 1
ATOM 1384 C C . HIS A 1 184 ? -1.753 -1.890 -13.344 1.00 98.31 184 HIS A C 1
ATOM 1386 O O . HIS A 1 184 ? -2.941 -1.709 -13.069 1.00 98.31 184 HIS A O 1
ATOM 1392 N N . ARG A 1 185 ? -1.323 -2.141 -14.587 1.00 97.75 185 ARG A N 1
ATOM 1393 C CA . ARG A 1 185 ? -2.226 -2.205 -15.733 1.00 97.75 185 ARG A CA 1
ATOM 1394 C C . ARG A 1 185 ? -3.258 -3.309 -15.556 1.00 97.75 185 ARG A C 1
ATOM 1396 O O . ARG A 1 185 ? -4.438 -3.080 -15.816 1.00 97.75 185 ARG A O 1
ATOM 1403 N N . VAL A 1 186 ? -2.832 -4.477 -15.082 1.00 97.94 186 VAL A N 1
ATOM 1404 C CA . VAL A 1 186 ? -3.714 -5.610 -14.788 1.00 97.94 186 VAL A CA 1
ATOM 1405 C C . VAL A 1 186 ? -4.754 -5.237 -13.727 1.00 97.94 186 VAL A C 1
ATOM 1407 O O . VAL A 1 186 ? -5.945 -5.432 -13.967 1.00 97.94 186 VAL A O 1
ATOM 1410 N N . LEU A 1 187 ? -4.349 -4.642 -12.601 1.00 98.69 187 LEU A N 1
ATOM 1411 C CA . LEU A 1 187 ? -5.280 -4.220 -11.543 1.00 98.69 187 LEU A CA 1
ATOM 1412 C C . LEU A 1 187 ? -6.274 -3.152 -12.027 1.00 98.69 187 LEU A C 1
ATOM 1414 O O . LEU A 1 187 ? -7.468 -3.219 -11.729 1.00 98.69 187 LEU A O 1
ATOM 1418 N N . ALA A 1 188 ? -5.810 -2.187 -12.822 1.00 97.94 188 ALA A N 1
ATOM 1419 C CA . ALA A 1 188 ? -6.655 -1.128 -13.362 1.00 97.94 188 ALA A CA 1
ATOM 1420 C C . ALA A 1 188 ? -7.709 -1.651 -14.353 1.00 97.94 188 ALA A C 1
ATOM 1422 O O . ALA A 1 188 ? -8.851 -1.185 -14.328 1.00 97.94 188 ALA A O 1
ATOM 1423 N N . ILE A 1 189 ? -7.354 -2.633 -15.194 1.00 96.69 189 ILE A N 1
ATOM 1424 C CA . ILE A 1 189 ? -8.286 -3.307 -16.118 1.00 96.69 189 ILE A CA 1
ATOM 1425 C C . ILE A 1 189 ? -9.299 -4.158 -15.351 1.00 96.69 189 ILE A C 1
ATOM 1427 O O . ILE A 1 189 ? -10.472 -4.176 -15.713 1.00 96.69 189 ILE A O 1
ATOM 1431 N N . GLN A 1 190 ? -8.876 -4.805 -14.263 1.00 97.75 190 GLN A N 1
ATOM 1432 C CA . GLN A 1 190 ? -9.777 -5.523 -13.354 1.00 97.75 190 GLN A CA 1
ATOM 1433 C C . GLN A 1 190 ? -10.723 -4.590 -12.571 1.00 97.75 190 GLN A C 1
ATOM 1435 O O . GLN A 1 190 ? -11.592 -5.055 -11.838 1.00 97.75 190 GLN A O 1
ATOM 1440 N N . GLY A 1 191 ? -10.601 -3.270 -12.742 1.00 97.06 191 GLY A N 1
ATOM 1441 C CA . GLY A 1 191 ? -11.539 -2.294 -12.199 1.00 97.06 191 GLY A CA 1
ATOM 1442 C C . GLY A 1 191 ? -11.141 -1.719 -10.842 1.00 97.06 191 GLY A C 1
ATOM 1443 O O . GLY A 1 191 ? -12.006 -1.173 -10.148 1.00 97.06 191 GLY A O 1
ATOM 1444 N N . ALA A 1 192 ? -9.864 -1.808 -10.462 1.00 98.56 192 ALA A N 1
ATOM 1445 C CA . ALA A 1 192 ? -9.351 -1.089 -9.304 1.00 98.56 192 ALA A CA 1
ATOM 1446 C C . ALA A 1 192 ? -9.622 0.423 -9.438 1.00 98.56 192 ALA A C 1
ATOM 1448 O O . ALA A 1 192 ? -9.402 1.034 -10.487 1.00 98.56 192 ALA A O 1
ATOM 1449 N N . HIS A 1 193 ? -10.128 1.020 -8.361 1.00 98.62 193 HIS A N 1
ATOM 1450 C CA . HIS A 1 193 ? -10.256 2.468 -8.208 1.00 98.62 193 HIS A CA 1
ATOM 1451 C C . HIS A 1 193 ? -8.964 3.067 -7.635 1.00 98.62 193 HIS A C 1
ATOM 1453 O O . HIS A 1 193 ? -8.561 4.164 -8.018 1.00 98.62 193 HIS A O 1
ATOM 1459 N N . ALA A 1 194 ? -8.310 2.317 -6.744 1.00 98.88 194 ALA A N 1
ATOM 1460 C CA . ALA A 1 194 ? -7.044 2.662 -6.118 1.00 98.88 194 ALA A CA 1
ATOM 1461 C C . ALA A 1 194 ? -6.086 1.460 -6.109 1.00 98.88 194 ALA A C 1
ATOM 1463 O O . ALA A 1 194 ? -6.515 0.310 -6.220 1.00 98.88 194 ALA A O 1
ATOM 1464 N N . ILE A 1 195 ? -4.794 1.715 -5.935 1.00 98.94 195 ILE A N 1
ATOM 1465 C CA . ILE A 1 195 ? -3.798 0.682 -5.637 1.00 98.94 195 ILE A CA 1
ATOM 1466 C C . ILE A 1 195 ? -3.126 1.045 -4.312 1.00 98.94 195 ILE A C 1
ATOM 1468 O O . ILE A 1 195 ? -2.606 2.152 -4.160 1.00 98.94 195 ILE A O 1
ATOM 1472 N N . LEU A 1 196 ? -3.165 0.114 -3.356 1.00 98.94 196 LEU A N 1
ATOM 1473 C CA . LEU A 1 196 ? -2.447 0.218 -2.090 1.00 98.94 196 LEU A CA 1
ATOM 1474 C C . LEU A 1 196 ? -1.008 -0.241 -2.309 1.00 98.94 196 LEU A C 1
ATOM 1476 O O . LEU A 1 196 ? -0.766 -1.332 -2.829 1.00 98.94 196 LEU A O 1
ATOM 1480 N N . MET A 1 197 ? -0.063 0.600 -1.918 1.00 98.81 197 MET A N 1
ATOM 1481 C CA . MET A 1 197 ? 1.346 0.460 -2.257 1.00 98.81 197 MET A CA 1
ATOM 1482 C C . MET A 1 197 ? 2.203 0.474 -0.981 1.00 98.81 197 MET A C 1
ATOM 1484 O O . MET A 1 197 ? 2.899 1.460 -0.723 1.00 98.81 197 MET A O 1
ATOM 1488 N N . PRO A 1 198 ? 2.150 -0.581 -0.146 1.00 98.50 198 PRO A N 1
ATOM 1489 C CA . PRO A 1 198 ? 2.986 -0.700 1.048 1.00 98.50 198 PRO A CA 1
ATOM 1490 C C . PRO A 1 198 ? 4.452 -0.970 0.678 1.00 98.50 198 PRO A C 1
ATOM 1492 O O . PRO A 1 198 ? 4.737 -1.836 -0.149 1.00 98.50 198 PRO A O 1
ATOM 1495 N N . HIS A 1 199 ? 5.381 -0.237 1.287 1.00 95.38 199 HIS A N 1
ATOM 1496 C CA . HIS A 1 199 ? 6.804 -0.235 0.945 1.00 95.38 199 HIS A CA 1
ATOM 1497 C C . HIS A 1 199 ? 7.711 -0.231 2.176 1.00 95.38 199 HIS A C 1
ATOM 1499 O O . HIS A 1 199 ? 7.434 0.445 3.164 1.00 95.38 199 HIS A O 1
ATOM 1505 N N . VAL A 1 200 ? 8.855 -0.901 2.056 1.00 91.38 200 VAL A N 1
ATOM 1506 C CA . VAL A 1 200 ? 10.083 -0.564 2.780 1.00 91.38 200 VAL A CA 1
ATOM 1507 C C . VAL A 1 200 ? 11.157 -0.198 1.761 1.00 91.38 200 VAL A C 1
ATOM 1509 O O . VAL A 1 200 ? 11.910 -1.033 1.265 1.00 91.38 200 VAL A O 1
ATOM 1512 N N . THR A 1 201 ? 11.192 1.082 1.401 1.00 85.50 201 THR A N 1
ATOM 1513 C CA . THR A 1 201 ? 12.204 1.669 0.521 1.00 85.50 201 THR A CA 1
ATOM 1514 C C . THR A 1 201 ? 13.238 2.406 1.357 1.00 85.50 201 THR A C 1
ATOM 1516 O O . THR A 1 201 ? 12.922 3.361 2.071 1.00 85.50 201 THR A O 1
ATOM 1519 N N . VAL A 1 202 ? 14.483 1.961 1.225 1.00 77.44 202 VAL A N 1
ATOM 1520 C CA . VAL A 1 202 ? 15.670 2.555 1.845 1.00 77.44 202 VAL A CA 1
ATOM 1521 C C . VAL A 1 202 ? 16.386 3.486 0.865 1.00 77.44 202 VAL A C 1
ATOM 1523 O O . VAL A 1 202 ? 16.089 3.491 -0.336 1.00 77.44 202 VAL A O 1
ATOM 1526 N N . GLY A 1 203 ? 17.332 4.276 1.376 1.00 67.75 203 GLY A N 1
ATOM 1527 C CA . GLY A 1 203 ? 18.222 5.082 0.542 1.00 67.75 203 GLY A CA 1
ATOM 1528 C C . GLY A 1 203 ? 18.916 4.262 -0.558 1.00 67.75 203 GLY A C 1
ATOM 1529 O O . GLY A 1 203 ? 19.145 3.062 -0.421 1.00 67.75 203 GLY A O 1
ATOM 1530 N N . ARG A 1 204 ? 19.229 4.896 -1.694 1.00 67.94 204 ARG A N 1
ATOM 1531 C CA . ARG A 1 204 ? 19.976 4.276 -2.799 1.00 67.94 204 ARG A CA 1
ATOM 1532 C C . ARG A 1 204 ? 21.309 4.988 -3.003 1.00 67.94 204 ARG A C 1
ATOM 1534 O O . ARG A 1 204 ? 21.362 6.214 -3.049 1.00 67.94 204 ARG A O 1
ATOM 1541 N N . GLY A 1 205 ? 22.377 4.216 -3.203 1.00 67.12 205 GLY A N 1
ATOM 1542 C CA . GLY A 1 205 ? 23.713 4.754 -3.474 1.00 67.12 205 GLY A CA 1
ATOM 1543 C C . GLY A 1 205 ? 24.198 5.677 -2.353 1.00 67.12 205 GLY A C 1
ATOM 1544 O O . GLY A 1 205 ? 24.110 5.326 -1.182 1.00 67.12 205 GLY A O 1
ATOM 1545 N N . TRP A 1 206 ? 24.664 6.870 -2.719 1.00 62.44 206 TRP A N 1
ATOM 1546 C CA . TRP A 1 206 ? 25.244 7.860 -1.801 1.00 62.44 206 TRP A CA 1
ATOM 1547 C C . TRP A 1 206 ? 24.211 8.639 -0.966 1.00 62.44 206 TRP A C 1
ATOM 1549 O O . TRP A 1 206 ? 24.578 9.567 -0.255 1.00 62.44 206 TRP A O 1
ATOM 1559 N N . TRP A 1 207 ? 22.907 8.326 -1.050 1.00 72.44 207 TRP A N 1
ATOM 1560 C CA . TRP A 1 207 ? 21.890 9.057 -0.271 1.00 72.44 207 TRP A CA 1
ATOM 1561 C C . TRP A 1 207 ? 22.057 8.875 1.239 1.00 72.44 207 TRP A C 1
ATOM 1563 O O . TRP A 1 207 ? 21.642 9.747 1.994 1.00 72.44 207 TRP A O 1
ATOM 1573 N N . HIS A 1 208 ? 22.670 7.772 1.673 1.00 66.88 208 HIS A N 1
ATOM 1574 C CA . HIS A 1 208 ? 22.973 7.523 3.084 1.00 66.88 208 HIS A CA 1
ATOM 1575 C C . HIS A 1 208 ? 24.017 8.491 3.652 1.00 66.88 208 HIS A C 1
ATOM 1577 O O . HIS A 1 208 ? 24.031 8.721 4.857 1.00 66.88 208 HIS A O 1
ATOM 1583 N N . ASP A 1 209 ? 24.840 9.085 2.786 1.00 74.69 209 ASP A N 1
ATOM 1584 C CA . ASP A 1 209 ? 25.862 10.060 3.168 1.00 74.69 209 ASP A CA 1
ATOM 1585 C C . ASP A 1 209 ? 25.320 11.501 3.161 1.00 74.69 209 ASP A C 1
ATOM 1587 O O . ASP A 1 209 ? 26.027 12.442 3.528 1.00 74.69 209 ASP A O 1
ATOM 1591 N N . LEU A 1 210 ? 24.067 11.699 2.729 1.00 78.00 210 LEU A N 1
ATOM 1592 C CA . LEU A 1 210 ? 23.426 13.010 2.699 1.00 78.00 210 LEU A CA 1
ATOM 1593 C C . LEU A 1 210 ? 22.808 13.367 4.059 1.00 78.00 210 LEU A C 1
ATOM 1595 O O . LEU A 1 210 ? 22.335 12.491 4.787 1.00 78.00 210 LEU A O 1
ATOM 1599 N N . PRO A 1 211 ? 22.701 14.670 4.380 1.00 83.69 211 PRO A N 1
ATOM 1600 C CA . PRO A 1 211 ? 21.875 15.128 5.488 1.00 83.69 211 PRO A CA 1
ATOM 1601 C C . PRO A 1 211 ? 20.430 14.603 5.373 1.00 83.69 211 PRO A C 1
ATOM 1603 O O . PRO A 1 211 ? 19.911 14.516 4.255 1.00 83.69 211 PRO A O 1
ATOM 1606 N N . PRO A 1 212 ? 19.736 14.324 6.494 1.00 79.00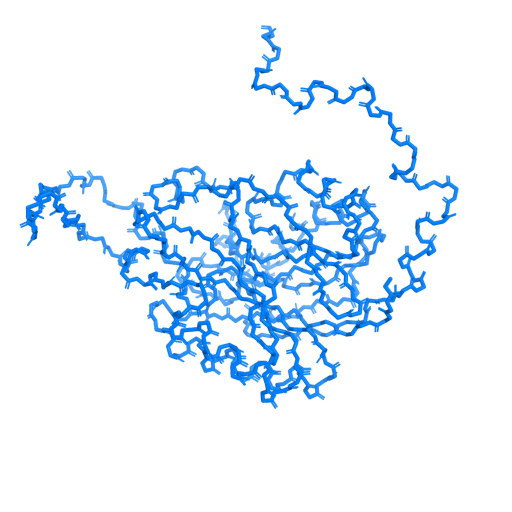 212 PRO A N 1
ATOM 1607 C CA . PRO A 1 212 ? 18.434 13.645 6.486 1.00 79.00 212 PRO A CA 1
ATOM 1608 C C . PRO A 1 212 ? 17.378 14.292 5.579 1.00 79.00 212 PRO A C 1
ATOM 1610 O O . PRO A 1 212 ? 16.664 13.597 4.861 1.00 79.00 212 PRO A O 1
ATOM 1613 N N . GLU A 1 213 ? 17.301 15.622 5.577 1.00 80.94 213 GLU A N 1
ATOM 1614 C CA . GLU A 1 213 ? 16.365 16.386 4.744 1.00 80.94 213 GLU A CA 1
ATOM 1615 C C . GLU A 1 213 ? 16.678 16.248 3.245 1.00 80.94 213 GLU A C 1
ATOM 1617 O O . GLU A 1 213 ? 15.782 16.045 2.427 1.00 80.94 213 GLU A O 1
ATOM 1622 N N . GLN A 1 214 ? 17.963 16.276 2.877 1.00 84.88 214 GLN A N 1
ATOM 1623 C CA . GLN A 1 214 ? 18.392 16.086 1.491 1.00 84.88 214 GLN A CA 1
ATOM 1624 C C . GLN A 1 214 ? 18.155 14.646 1.030 1.00 84.88 214 GLN A C 1
ATOM 1626 O O . GLN A 1 214 ? 17.680 14.432 -0.085 1.00 84.88 214 GLN A O 1
ATOM 1631 N N . ALA A 1 215 ? 18.433 13.662 1.890 1.00 82.81 215 ALA A N 1
ATOM 1632 C CA . ALA A 1 215 ? 18.134 12.260 1.620 1.00 82.81 215 ALA A CA 1
ATOM 1633 C C . ALA A 1 215 ? 16.628 12.053 1.390 1.00 82.81 215 ALA A C 1
ATOM 1635 O O . ALA A 1 215 ? 16.237 11.444 0.393 1.00 82.81 215 ALA A O 1
ATOM 1636 N N . HIS A 1 216 ? 15.784 12.629 2.254 1.00 84.62 216 HIS A N 1
ATOM 1637 C CA . HIS A 1 216 ? 14.329 12.597 2.110 1.00 84.62 216 HIS A CA 1
ATOM 1638 C C . HIS A 1 216 ? 13.873 13.213 0.782 1.00 84.62 216 HIS A C 1
ATOM 1640 O O . HIS A 1 216 ? 13.132 12.575 0.035 1.00 84.62 216 HIS A O 1
ATOM 1646 N N . GLN A 1 217 ? 14.366 14.403 0.425 1.00 87.88 217 GLN A N 1
ATOM 1647 C CA . GLN A 1 217 ? 14.008 15.052 -0.838 1.00 87.88 217 GLN A CA 1
ATOM 1648 C C . GLN A 1 217 ? 14.440 14.231 -2.065 1.00 87.88 217 GLN A C 1
ATOM 1650 O O . GLN A 1 217 ? 13.688 14.126 -3.037 1.00 87.88 217 GLN A O 1
ATOM 1655 N N . GLN A 1 218 ? 15.630 13.625 -2.034 1.00 88.19 218 GLN A N 1
ATOM 1656 C CA . GLN A 1 218 ? 16.121 12.780 -3.126 1.00 88.19 218 GLN A CA 1
ATOM 1657 C C . GLN A 1 218 ? 15.287 11.507 -3.280 1.00 88.19 218 GLN A C 1
ATOM 1659 O O . GLN A 1 218 ? 14.906 11.155 -4.400 1.00 88.19 218 GLN A O 1
ATOM 1664 N N . ALA A 1 219 ? 14.937 10.857 -2.169 1.00 87.94 219 ALA A N 1
ATOM 1665 C CA . ALA A 1 219 ? 14.044 9.707 -2.193 1.00 87.94 219 ALA A CA 1
ATOM 1666 C C . ALA A 1 219 ? 12.657 10.080 -2.705 1.00 87.94 219 ALA A C 1
ATOM 1668 O O . ALA A 1 219 ? 12.148 9.403 -3.595 1.00 87.94 219 ALA A O 1
ATOM 1669 N N . ARG A 1 220 ? 12.088 11.194 -2.235 1.00 92.12 220 ARG A N 1
ATOM 1670 C CA . ARG A 1 220 ? 10.818 11.727 -2.732 1.00 92.12 220 ARG A 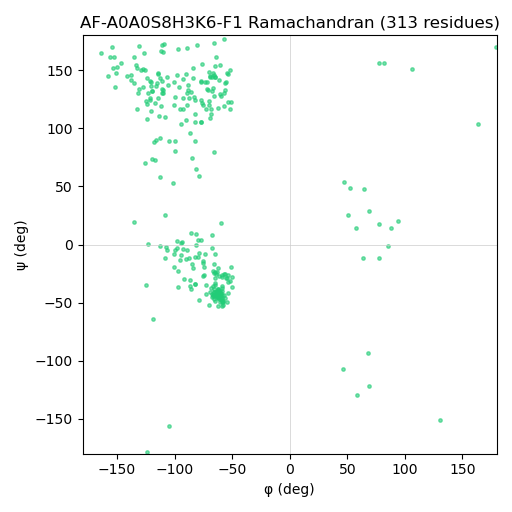CA 1
ATOM 1671 C C . ARG A 1 220 ? 10.845 11.932 -4.248 1.00 92.12 220 ARG A C 1
ATOM 1673 O O . ARG A 1 220 ? 9.953 11.456 -4.946 1.00 92.12 220 ARG A O 1
ATOM 1680 N N . ASN A 1 221 ? 11.876 12.594 -4.776 1.00 92.88 221 ASN A N 1
ATOM 1681 C CA . ASN A 1 221 ? 12.019 12.844 -6.214 1.00 92.88 221 ASN A CA 1
ATOM 1682 C C . ASN A 1 221 ? 12.100 11.536 -7.019 1.00 92.88 221 ASN A C 1
ATOM 1684 O O . ASN A 1 221 ? 11.453 11.387 -8.061 1.00 92.88 221 ASN A O 1
ATOM 1688 N N . TRP A 1 222 ? 12.867 10.564 -6.524 1.00 91.94 222 TRP A N 1
ATOM 1689 C CA . TRP A 1 222 ? 12.980 9.254 -7.155 1.00 91.94 222 TRP A CA 1
ATOM 1690 C C . TRP A 1 222 ? 11.663 8.464 -7.106 1.00 91.94 222 TRP A C 1
ATOM 1692 O O . TRP A 1 222 ? 11.253 7.916 -8.129 1.00 91.94 222 TRP A O 1
ATOM 1702 N N . ILE A 1 223 ? 10.967 8.452 -5.963 1.00 94.25 223 ILE A N 1
ATOM 1703 C CA . ILE A 1 223 ? 9.647 7.819 -5.801 1.00 94.25 223 ILE A CA 1
ATOM 1704 C C . ILE A 1 223 ? 8.654 8.429 -6.796 1.00 94.25 223 ILE A C 1
ATOM 1706 O O . ILE A 1 223 ? 8.020 7.707 -7.565 1.00 94.25 223 ILE A O 1
ATOM 1710 N N . LEU A 1 224 ? 8.574 9.762 -6.861 1.00 96.12 224 LEU A N 1
ATOM 1711 C CA . LEU A 1 224 ? 7.652 10.468 -7.754 1.00 96.12 224 LEU A CA 1
ATOM 1712 C C . LEU A 1 224 ? 7.927 10.230 -9.242 1.00 96.12 224 LEU A C 1
ATOM 1714 O O . LEU A 1 224 ? 7.001 10.346 -10.044 1.00 96.12 224 LEU A O 1
ATOM 1718 N N . THR A 1 225 ? 9.154 9.858 -9.618 1.00 95.06 225 THR A N 1
ATOM 1719 C CA . THR A 1 225 ? 9.497 9.548 -11.015 1.00 95.06 225 THR A CA 1
ATOM 1720 C C . THR A 1 225 ? 8.637 8.406 -11.555 1.00 95.06 225 THR A C 1
ATOM 1722 O O . THR A 1 225 ? 8.098 8.502 -12.656 1.00 95.06 225 THR A O 1
ATOM 1725 N N . TRP A 1 226 ? 8.475 7.327 -10.786 1.00 95.94 226 TRP A N 1
ATOM 1726 C CA . TRP A 1 226 ? 7.679 6.177 -11.214 1.00 95.94 226 TRP A CA 1
ATOM 1727 C C . TRP A 1 226 ? 6.251 6.222 -10.659 1.00 95.94 226 TRP A C 1
ATOM 1729 O O . TRP A 1 226 ? 5.322 5.873 -11.385 1.00 95.94 226 TRP A O 1
ATOM 1739 N N . LEU A 1 227 ? 6.041 6.696 -9.426 1.00 97.75 227 LEU A N 1
ATOM 1740 C CA . LEU A 1 227 ? 4.737 6.657 -8.753 1.00 97.75 227 LEU A CA 1
ATOM 1741 C C . LEU A 1 227 ? 3.667 7.472 -9.495 1.00 97.75 227 LEU A C 1
ATOM 1743 O O . LEU A 1 227 ? 2.547 6.992 -9.680 1.00 97.75 227 LEU A O 1
ATOM 1747 N N . ARG A 1 228 ? 4.025 8.662 -10.005 1.00 98.19 228 ARG A N 1
ATOM 1748 C CA . ARG A 1 228 ? 3.103 9.497 -10.797 1.00 98.19 228 ARG A CA 1
ATOM 1749 C C . ARG A 1 228 ? 2.673 8.791 -12.080 1.00 98.19 228 ARG A C 1
ATOM 1751 O O . ARG A 1 228 ? 1.486 8.766 -12.384 1.00 98.19 228 ARG A O 1
ATOM 1758 N N . ALA A 1 229 ? 3.610 8.148 -12.782 1.00 97.44 229 ALA A N 1
ATOM 1759 C CA . ALA A 1 229 ? 3.306 7.374 -13.986 1.00 97.44 229 ALA A CA 1
ATOM 1760 C C . ALA A 1 229 ? 2.373 6.190 -13.680 1.00 97.44 229 ALA A C 1
ATOM 1762 O O . ALA A 1 229 ? 1.433 5.928 -14.427 1.00 97.44 229 ALA A O 1
ATOM 1763 N N . ARG A 1 230 ? 2.569 5.502 -12.543 1.00 97.50 230 ARG A N 1
ATOM 1764 C CA . ARG A 1 230 ? 1.690 4.398 -12.120 1.00 97.50 230 ARG A CA 1
ATOM 1765 C C . ARG A 1 230 ? 0.245 4.839 -11.905 1.00 97.50 230 ARG A C 1
ATOM 1767 O O . ARG A 1 230 ? -0.650 4.122 -12.353 1.00 97.50 230 ARG A O 1
ATOM 1774 N N . ALA A 1 231 ? 0.025 5.992 -11.279 1.00 97.81 231 ALA A N 1
ATOM 1775 C CA . ALA A 1 231 ? -1.307 6.566 -11.102 1.00 97.81 231 ALA A CA 1
ATOM 1776 C C . ALA A 1 231 ? -1.895 7.072 -12.435 1.00 97.81 231 ALA A C 1
ATOM 1778 O O . ALA A 1 231 ? -2.987 6.652 -12.829 1.00 97.81 231 ALA A O 1
ATOM 1779 N N . PHE A 1 232 ? -1.136 7.898 -13.164 1.00 96.88 232 PHE A N 1
ATOM 1780 C CA . PHE A 1 232 ? -1.567 8.573 -14.392 1.00 96.88 232 PHE A CA 1
ATOM 1781 C C . PHE A 1 232 ? -1.917 7.601 -15.524 1.00 96.88 232 PHE A C 1
ATOM 1783 O O . PHE A 1 232 ? -3.029 7.640 -16.058 1.00 96.88 232 PHE A O 1
ATOM 1790 N N . ASP A 1 233 ? -1.013 6.676 -15.863 1.00 94.94 233 ASP A N 1
ATOM 1791 C CA . ASP A 1 233 ? -1.185 5.774 -17.012 1.00 94.94 233 ASP A CA 1
ATOM 1792 C C . ASP A 1 233 ? -2.368 4.815 -16.829 1.00 94.94 233 ASP A C 1
ATOM 1794 O O . ASP A 1 233 ? -2.923 4.288 -17.802 1.00 94.94 233 ASP A O 1
ATOM 1798 N N . ASN A 1 234 ? -2.739 4.562 -15.574 1.00 97.06 234 ASN A N 1
ATOM 1799 C CA . ASN A 1 234 ? -3.781 3.622 -15.184 1.00 97.06 234 ASN A CA 1
ATOM 1800 C C . ASN A 1 234 ? -5.064 4.306 -14.705 1.00 97.06 234 ASN A C 1
ATOM 1802 O O . ASN A 1 234 ? -6.048 3.612 -14.448 1.00 97.06 234 ASN A O 1
ATOM 1806 N N . SER A 1 235 ? -5.076 5.637 -14.601 1.00 96.81 235 SER A N 1
ATOM 1807 C CA . SER A 1 235 ? -6.225 6.420 -14.137 1.00 96.81 235 SER A CA 1
ATOM 1808 C C . SER A 1 235 ? -6.830 5.833 -12.853 1.00 96.81 235 SER A C 1
ATOM 1810 O O . SER A 1 235 ? -8.020 5.495 -12.794 1.00 96.81 235 SER A O 1
ATOM 1812 N N . VAL A 1 236 ? -5.975 5.645 -11.846 1.00 98.00 236 VAL A N 1
ATOM 1813 C CA . VAL A 1 236 ? -6.312 5.146 -10.503 1.00 98.00 236 VAL A CA 1
ATOM 1814 C C . VAL A 1 236 ? -5.642 6.011 -9.445 1.00 98.00 236 VAL A C 1
ATOM 1816 O O . VAL A 1 236 ? -4.589 6.591 -9.696 1.00 98.00 236 VAL A O 1
ATOM 1819 N N . PHE A 1 237 ? -6.220 6.059 -8.249 1.00 98.88 237 PHE A N 1
ATOM 1820 C CA . PHE A 1 237 ? -5.523 6.621 -7.094 1.00 98.88 237 PHE A CA 1
ATOM 1821 C C . PHE A 1 237 ? -4.357 5.713 -6.679 1.00 98.88 237 PHE A C 1
ATOM 1823 O O . PHE A 1 237 ? -4.473 4.485 -6.735 1.00 98.88 237 PHE A O 1
ATOM 1830 N N . ALA A 1 238 ? -3.258 6.298 -6.210 1.00 98.88 238 ALA A N 1
ATOM 1831 C CA . ALA A 1 238 ? -2.147 5.555 -5.616 1.00 98.88 238 ALA A CA 1
ATOM 1832 C C . ALA A 1 238 ? -2.021 5.914 -4.133 1.00 98.88 238 ALA A C 1
ATOM 1834 O O . ALA A 1 238 ? -1.930 7.089 -3.789 1.00 98.88 238 ALA A O 1
ATOM 1835 N N . VAL A 1 239 ? -2.030 4.904 -3.261 1.00 98.88 239 VAL A N 1
ATOM 1836 C CA . VAL A 1 239 ? -1.917 5.067 -1.803 1.00 98.88 239 VAL A CA 1
ATOM 1837 C C . VAL A 1 239 ? -0.582 4.474 -1.376 1.00 98.88 239 VAL A C 1
ATOM 1839 O O . VAL A 1 239 ? -0.474 3.269 -1.148 1.00 98.88 239 VAL A O 1
ATOM 1842 N N . PHE A 1 240 ? 0.447 5.315 -1.346 1.00 98.69 240 PHE A N 1
ATOM 1843 C CA . PHE A 1 240 ? 1.826 4.920 -1.100 1.00 98.69 240 PHE A CA 1
ATOM 1844 C C . PHE A 1 240 ? 2.182 5.080 0.372 1.00 98.69 240 PHE A C 1
ATOM 1846 O O . PHE A 1 240 ? 2.214 6.194 0.891 1.00 98.69 240 PHE A O 1
ATOM 1853 N N . VAL A 1 241 ? 2.492 3.960 1.024 1.00 98.06 241 VAL A N 1
ATOM 1854 C CA . VAL A 1 241 ? 2.892 3.936 2.431 1.00 98.06 241 VAL A CA 1
ATOM 1855 C C . VAL A 1 241 ? 4.280 3.343 2.531 1.00 98.06 241 VAL A C 1
ATOM 1857 O O . VAL A 1 241 ? 4.465 2.163 2.242 1.00 98.06 241 VAL A O 1
ATOM 1860 N N . ASN A 1 242 ? 5.247 4.140 2.951 1.00 95.06 242 ASN A N 1
ATOM 1861 C CA . ASN A 1 242 ? 6.618 3.708 3.142 1.00 95.06 242 ASN A CA 1
ATOM 1862 C C . ASN A 1 242 ? 7.006 3.778 4.616 1.00 95.06 242 ASN A C 1
ATOM 1864 O O . ASN A 1 242 ? 6.556 4.658 5.349 1.00 95.06 242 ASN A O 1
ATOM 1868 N N . GLN A 1 243 ? 7.869 2.862 5.043 1.00 92.25 243 GLN A N 1
ATOM 1869 C CA . GLN A 1 243 ? 8.461 2.918 6.373 1.00 92.25 243 GLN A CA 1
ATOM 1870 C C . GLN A 1 243 ? 9.178 4.259 6.598 1.00 92.25 243 GLN A C 1
ATOM 1872 O O . GLN A 1 243 ? 9.871 4.774 5.713 1.00 92.25 243 GLN A O 1
ATOM 1877 N N . ALA A 1 244 ? 9.018 4.805 7.801 1.00 88.62 244 ALA A N 1
ATOM 1878 C CA . ALA A 1 244 ? 9.664 6.039 8.219 1.00 88.62 244 ALA A CA 1
ATOM 1879 C C . ALA A 1 244 ? 10.728 5.798 9.293 1.00 88.62 244 ALA A C 1
ATOM 1881 O O . ALA A 1 244 ? 10.869 4.700 9.828 1.00 88.62 244 ALA A O 1
ATOM 1882 N N . GLY A 1 245 ? 11.462 6.865 9.591 1.00 79.06 245 GLY A N 1
ATOM 1883 C CA . GLY A 1 245 ? 12.503 6.947 10.599 1.00 79.06 245 GLY A CA 1
ATOM 1884 C C . GLY A 1 245 ? 13.850 6.405 10.145 1.00 79.06 245 GLY A C 1
ATOM 1885 O O . GLY A 1 245 ? 13.958 5.543 9.276 1.00 79.06 245 GLY A O 1
ATOM 1886 N N . GLN A 1 246 ? 14.901 6.889 10.799 1.00 63.16 246 GLN A N 1
ATOM 1887 C CA . GLN A 1 246 ? 16.260 6.393 10.618 1.00 63.16 246 GLN A CA 1
ATOM 1888 C C . GLN A 1 246 ? 16.486 5.124 11.445 1.00 63.16 246 GLN A C 1
ATOM 1890 O O . GLN A 1 246 ? 17.273 5.121 12.388 1.00 63.16 246 GLN A O 1
ATOM 1895 N N . GLY A 1 247 ? 15.782 4.035 11.119 1.00 54.97 247 GLY A N 1
ATOM 1896 C CA . GLY A 1 247 ? 16.237 2.711 11.557 1.00 54.97 247 GLY A CA 1
ATOM 1897 C C . GLY A 1 247 ? 17.665 2.440 11.054 1.00 54.97 247 GLY A C 1
ATOM 1898 O O . GLY A 1 247 ? 18.198 3.225 10.267 1.00 54.97 247 GLY A O 1
ATOM 1899 N N . GLU A 1 248 ? 18.270 1.304 11.416 1.00 48.50 248 GLU A N 1
ATOM 1900 C CA . GLU A 1 248 ? 19.630 0.929 10.956 1.00 48.50 248 GLU A CA 1
ATOM 1901 C C . GLU A 1 248 ? 19.813 1.009 9.423 1.00 48.50 248 GLU A C 1
ATOM 1903 O O . GLU A 1 248 ? 20.926 1.112 8.921 1.00 48.50 248 GLU A O 1
ATOM 1908 N N . GLN A 1 249 ? 18.707 0.995 8.676 1.00 54.00 249 GLN A N 1
ATOM 1909 C CA . GLN A 1 249 ? 18.645 0.945 7.218 1.00 54.00 249 GLN A CA 1
ATOM 1910 C C . GLN A 1 249 ? 18.395 2.306 6.541 1.00 54.00 249 GLN A C 1
ATOM 1912 O O . GLN A 1 249 ? 18.385 2.383 5.313 1.00 54.00 249 GLN A O 1
ATOM 1917 N N . GLY A 1 250 ? 18.160 3.382 7.302 1.00 62.78 250 GLY A N 1
ATOM 1918 C CA . GLY A 1 250 ? 17.957 4.724 6.741 1.00 62.78 250 GLY A CA 1
ATOM 1919 C C . GLY A 1 250 ? 16.702 4.859 5.868 1.00 62.78 250 GLY A C 1
ATOM 1920 O O . GLY A 1 250 ? 16.781 5.380 4.756 1.00 62.78 250 GLY A O 1
ATOM 1921 N N . THR A 1 251 ? 15.551 4.370 6.343 1.00 69.38 251 THR A N 1
ATOM 1922 C CA . THR A 1 251 ? 14.251 4.596 5.689 1.00 69.38 251 THR A CA 1
ATOM 1923 C C . THR A 1 251 ? 13.835 6.066 5.765 1.00 69.38 251 THR A C 1
ATOM 1925 O O . THR A 1 251 ? 14.123 6.761 6.736 1.00 69.38 251 THR A O 1
ATOM 1928 N N . LEU A 1 252 ? 13.188 6.567 4.711 1.00 78.12 252 LEU A N 1
ATOM 1929 C CA . LEU A 1 252 ? 13.048 8.014 4.496 1.00 78.12 252 LEU A CA 1
ATOM 1930 C C . LEU A 1 252 ? 11.605 8.526 4.618 1.00 78.12 252 LEU A C 1
ATOM 1932 O O . LEU A 1 252 ? 11.391 9.732 4.521 1.00 78.12 252 LEU A O 1
ATOM 1936 N N . GLY A 1 253 ? 10.623 7.651 4.867 1.00 89.31 253 GLY A N 1
ATOM 1937 C CA . GLY A 1 253 ? 9.210 8.031 4.866 1.00 89.31 253 GLY A CA 1
ATOM 1938 C C . GLY A 1 253 ? 8.749 8.367 3.448 1.00 89.31 253 GLY A C 1
ATOM 1939 O O . GLY A 1 253 ? 8.886 7.535 2.550 1.00 89.31 253 GLY A O 1
ATOM 1940 N N . CYS A 1 254 ? 8.245 9.586 3.241 1.00 93.81 254 CYS A N 1
ATOM 1941 C CA . CYS A 1 254 ? 7.630 10.046 1.985 1.00 93.81 254 CYS A CA 1
ATOM 1942 C C . CYS A 1 254 ? 6.289 9.358 1.680 1.00 93.81 254 CYS A C 1
ATOM 1944 O O . CYS A 1 254 ? 5.934 9.169 0.517 1.00 93.81 254 CYS A O 1
ATOM 1946 N N . SER A 1 255 ? 5.544 8.934 2.700 1.00 97.44 255 SER A N 1
ATOM 1947 C CA . SER A 1 255 ? 4.224 8.345 2.473 1.00 97.44 255 SER A CA 1
ATOM 1948 C C . SER A 1 255 ? 3.248 9.391 1.947 1.00 97.44 255 SER A C 1
ATOM 1950 O O . SER A 1 255 ? 3.162 10.496 2.484 1.00 97.44 255 SER A O 1
ATOM 1952 N N . MET A 1 256 ? 2.514 9.054 0.891 1.00 98.44 256 MET A N 1
ATOM 1953 C CA . MET A 1 256 ? 1.725 10.011 0.121 1.00 98.44 256 MET A CA 1
ATOM 1954 C C . MET A 1 256 ? 0.564 9.351 -0.621 1.00 98.44 256 MET A C 1
ATOM 1956 O O . MET A 1 256 ? 0.539 8.143 -0.855 1.00 98.44 256 MET A O 1
ATOM 1960 N N . ILE A 1 257 ? -0.404 10.168 -1.019 1.00 98.88 257 ILE A N 1
ATOM 1961 C CA . ILE A 1 257 ? -1.570 9.762 -1.797 1.00 98.88 257 ILE A CA 1
ATOM 1962 C C . ILE A 1 257 ? -1.595 10.600 -3.072 1.00 98.88 257 ILE A C 1
ATOM 1964 O O . ILE A 1 257 ? -1.480 11.827 -3.009 1.00 98.88 257 ILE A O 1
ATOM 1968 N N . LEU A 1 258 ? -1.742 9.937 -4.219 1.00 98.88 258 LEU A N 1
ATOM 1969 C CA . LEU A 1 258 ? -1.857 10.581 -5.525 1.00 98.88 258 LEU A CA 1
ATOM 1970 C C . LEU A 1 258 ? -3.235 10.345 -6.135 1.00 98.88 258 LEU A C 1
ATOM 1972 O O . LEU A 1 258 ? -3.830 9.274 -5.978 1.00 98.88 258 LEU A O 1
ATOM 1976 N N . ASP A 1 259 ? -3.707 11.338 -6.880 1.00 98.69 259 ASP A N 1
ATOM 1977 C CA . ASP A 1 259 ? -4.916 11.241 -7.685 1.00 98.69 259 ASP A CA 1
ATOM 1978 C C . ASP A 1 259 ? -4.681 10.528 -9.039 1.00 98.69 259 ASP A C 1
ATOM 1980 O O . ASP A 1 259 ? -3.539 10.241 -9.410 1.00 98.69 259 ASP A O 1
ATOM 1984 N N . PRO A 1 260 ? -5.746 10.228 -9.810 1.00 97.69 260 PRO A N 1
ATOM 1985 C CA . PRO A 1 260 ? -5.638 9.579 -11.117 1.00 97.69 260 PRO A CA 1
ATOM 1986 C C . PRO A 1 260 ? -4.925 10.389 -12.209 1.00 97.69 260 PRO A C 1
ATOM 1988 O O . PRO A 1 260 ? -4.696 9.845 -13.288 1.00 97.69 260 PRO A O 1
ATOM 1991 N N . GLU A 1 261 ? -4.599 11.664 -11.976 1.00 96.38 261 GLU A N 1
ATOM 1992 C CA . GLU A 1 261 ? -3.736 12.465 -12.857 1.00 96.38 261 GLU A CA 1
ATOM 1993 C C . GLU A 1 261 ? -2.265 12.429 -12.412 1.00 96.38 261 GLU A C 1
ATOM 1995 O O . GLU A 1 261 ? -1.399 13.015 -13.059 1.00 96.38 261 GLU A O 1
ATOM 2000 N N . GLY A 1 262 ? -1.955 11.674 -11.357 1.00 97.12 262 GLY A N 1
ATOM 2001 C CA . GLY A 1 262 ? -0.610 11.563 -10.812 1.00 97.12 262 GLY A CA 1
ATOM 2002 C C . GLY A 1 262 ? -0.209 12.771 -9.972 1.00 97.12 262 GLY A C 1
ATOM 2003 O O . GLY A 1 262 ? 0.986 12.958 -9.733 1.00 97.12 262 GLY A O 1
ATOM 2004 N N . ASP A 1 263 ? -1.158 13.586 -9.516 1.00 98.38 263 ASP A N 1
ATOM 2005 C CA . ASP A 1 263 ? -0.879 14.698 -8.614 1.00 98.38 263 ASP A CA 1
ATOM 2006 C C . ASP A 1 263 ? -0.940 14.250 -7.159 1.00 98.38 263 ASP A C 1
ATOM 2008 O O . ASP A 1 263 ? -1.823 13.494 -6.757 1.00 98.38 263 ASP A O 1
ATOM 2012 N N . VAL A 1 264 ? 0.022 14.714 -6.359 1.00 98.69 264 VAL A N 1
ATOM 2013 C CA . VAL A 1 264 ? 0.070 14.442 -4.919 1.00 98.69 264 VAL A CA 1
ATOM 2014 C C . VAL A 1 264 ? -1.024 15.257 -4.237 1.00 98.69 264 VAL A C 1
ATOM 2016 O O . VAL A 1 264 ? -0.984 16.485 -4.261 1.00 98.69 264 VAL A O 1
ATOM 2019 N N . ILE A 1 265 ? -1.989 14.575 -3.619 1.00 98.75 265 ILE A N 1
ATOM 2020 C CA . ILE A 1 265 ? -3.116 15.205 -2.913 1.00 98.75 265 ILE A CA 1
ATOM 2021 C C . ILE A 1 265 ? -2.929 15.232 -1.395 1.00 98.75 265 ILE A C 1
ATOM 2023 O O . ILE A 1 265 ? -3.573 16.028 -0.717 1.00 98.75 265 ILE A O 1
ATOM 2027 N N . ALA A 1 266 ? -2.042 14.390 -0.861 1.00 98.62 266 ALA A N 1
ATOM 2028 C CA . ALA A 1 266 ? -1.581 14.457 0.521 1.00 98.62 266 ALA A CA 1
ATOM 2029 C C . ALA A 1 266 ? -0.225 13.756 0.671 1.00 98.62 266 ALA A C 1
ATOM 2031 O O . ALA A 1 266 ? 0.019 12.744 0.017 1.00 98.62 266 ALA A O 1
ATOM 2032 N N . GLU A 1 267 ? 0.645 14.263 1.542 1.00 97.69 267 GLU A N 1
ATOM 2033 C CA . GLU A 1 267 ? 1.994 13.733 1.761 1.00 97.69 267 GLU A CA 1
ATOM 2034 C C . GLU A 1 267 ? 2.458 14.006 3.195 1.00 97.69 267 GLU A C 1
ATOM 2036 O O . GLU A 1 267 ? 2.258 15.106 3.710 1.00 97.69 267 GLU A O 1
ATOM 2041 N N . CYS A 1 268 ? 3.053 12.999 3.838 1.00 95.38 268 CYS A N 1
ATOM 2042 C CA . CYS A 1 268 ? 3.652 13.138 5.163 1.00 95.38 268 CYS A CA 1
ATOM 2043 C C . CYS A 1 268 ? 4.851 14.086 5.084 1.00 95.38 268 CYS A C 1
ATOM 2045 O O . CYS A 1 268 ? 5.754 13.880 4.273 1.00 95.38 268 CYS A O 1
ATOM 2047 N N . ALA A 1 269 ? 4.872 15.103 5.942 1.00 85.25 269 ALA A N 1
ATOM 2048 C CA . ALA A 1 269 ? 5.944 16.098 5.967 1.00 85.25 269 ALA A CA 1
ATOM 2049 C C . ALA A 1 269 ? 7.154 15.626 6.789 1.00 85.25 269 ALA A C 1
ATOM 2051 O O . ALA A 1 269 ? 8.255 16.157 6.651 1.00 85.25 269 ALA A O 1
ATOM 2052 N N . SER A 1 270 ? 6.945 14.649 7.674 1.00 85.88 270 SER A N 1
ATOM 2053 C CA . SER A 1 270 ? 7.976 14.138 8.570 1.00 85.88 270 SER A CA 1
ATOM 2054 C C . SER A 1 270 ? 8.762 12.979 7.953 1.00 85.88 270 SER A C 1
ATOM 2056 O O . SER A 1 270 ? 8.228 12.124 7.241 1.00 85.88 270 SER A O 1
ATOM 2058 N N . THR A 1 271 ? 10.045 12.897 8.307 1.00 84.00 271 THR A N 1
ATOM 2059 C CA . THR A 1 271 ? 10.884 11.7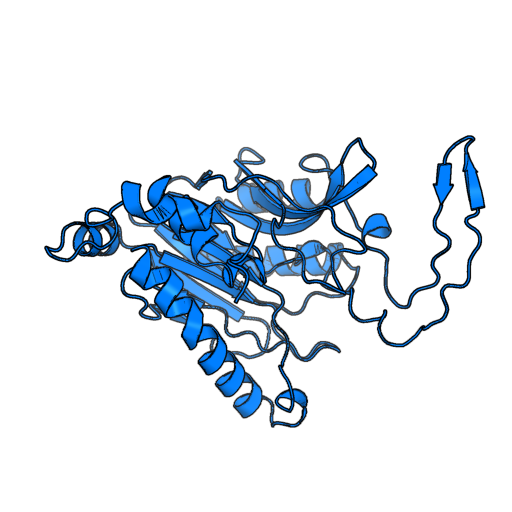11 8.083 1.00 84.00 271 THR A CA 1
ATOM 2060 C C . THR A 1 271 ? 10.643 10.617 9.124 1.00 84.00 271 THR A C 1
ATOM 2062 O O . THR A 1 271 ? 11.139 9.510 8.945 1.00 84.00 271 THR A O 1
ATOM 2065 N N . GLY A 1 272 ? 9.914 10.908 10.206 1.00 88.00 272 GLY A N 1
ATOM 2066 C CA . GLY A 1 272 ? 9.558 9.981 11.282 1.00 88.00 272 GLY A CA 1
ATOM 2067 C C . GLY A 1 272 ? 8.097 9.529 11.228 1.00 88.00 272 GLY A C 1
ATOM 2068 O O . GLY A 1 272 ? 7.467 9.541 10.173 1.00 88.00 272 GLY A O 1
ATOM 2069 N N . GLU A 1 273 ? 7.556 9.118 12.376 1.00 92.56 273 GLU A N 1
ATOM 2070 C CA . GLU A 1 273 ? 6.152 8.706 12.488 1.00 92.56 273 GLU A CA 1
ATOM 2071 C C . GLU A 1 273 ? 5.209 9.845 12.086 1.00 92.56 273 GLU A C 1
ATOM 2073 O O . GLU A 1 273 ? 5.333 10.964 12.587 1.00 92.56 273 GLU A O 1
ATOM 2078 N N . ASP A 1 274 ? 4.284 9.558 11.173 1.00 95.12 274 ASP A N 1
ATOM 2079 C CA . ASP A 1 274 ? 3.354 10.540 10.618 1.00 95.12 274 ASP A CA 1
ATOM 2080 C C . ASP A 1 274 ? 2.189 9.833 9.919 1.00 95.12 274 ASP A C 1
ATOM 2082 O O . ASP A 1 274 ? 2.248 8.636 9.617 1.00 95.12 274 ASP A O 1
ATOM 2086 N N . PHE A 1 275 ? 1.121 10.566 9.634 1.00 98.06 275 PHE A N 1
ATOM 2087 C CA . PHE A 1 275 ? 0.081 10.096 8.734 1.00 98.06 275 PHE A CA 1
ATOM 2088 C C . PHE A 1 275 ? -0.579 11.262 8.011 1.00 98.06 275 PHE A C 1
ATOM 2090 O O . PHE A 1 275 ? -0.703 12.367 8.535 1.00 98.06 275 PHE A O 1
ATOM 2097 N N . VAL A 1 276 ? -1.105 10.975 6.827 1.00 98.69 276 VAL A N 1
ATOM 2098 C CA . VAL A 1 276 ? -1.968 11.900 6.092 1.00 98.69 276 VAL A CA 1
ATOM 2099 C C . VAL A 1 276 ? -3.286 11.250 5.733 1.00 98.69 276 VAL A C 1
ATOM 2101 O O . VAL A 1 276 ? -3.347 10.040 5.529 1.00 98.69 276 VAL A O 1
ATOM 2104 N N . VAL A 1 277 ? -4.337 12.064 5.636 1.00 98.81 277 VAL A N 1
ATOM 2105 C CA . VAL A 1 277 ? -5.674 11.650 5.197 1.00 98.81 277 VAL A CA 1
ATOM 2106 C C . VAL A 1 277 ? -6.038 12.433 3.945 1.00 98.81 277 VAL A C 1
ATOM 2108 O O . VAL A 1 277 ? -5.916 13.656 3.929 1.00 98.81 277 VAL A O 1
ATOM 2111 N N . ALA A 1 278 ? -6.522 11.739 2.919 1.00 98.75 278 ALA A N 1
ATOM 2112 C CA . ALA A 1 278 ? -7.056 12.361 1.713 1.00 98.75 278 ALA A CA 1
ATOM 2113 C C . ALA A 1 278 ? -8.400 11.744 1.328 1.00 98.75 278 ALA A C 1
ATOM 2115 O O . ALA A 1 278 ? -8.670 10.573 1.604 1.00 98.75 278 ALA A O 1
ATOM 2116 N N . GLU A 1 279 ? -9.237 12.532 0.662 1.00 98.81 279 GLU A N 1
ATOM 2117 C CA . GLU A 1 279 ? -10.459 12.039 0.035 1.00 98.81 279 GLU A CA 1
ATOM 2118 C C . GLU A 1 279 ? -10.161 11.542 -1.383 1.00 98.81 279 GLU A C 1
ATOM 2120 O O . GLU A 1 279 ? -9.622 12.270 -2.218 1.00 98.81 279 GLU A O 1
ATOM 2125 N N . LEU A 1 280 ? -10.547 10.302 -1.676 1.00 98.75 280 LEU A N 1
ATOM 2126 C CA . LEU A 1 280 ? -10.548 9.770 -3.031 1.00 98.75 280 LEU A CA 1
ATOM 2127 C C . LEU A 1 280 ? -11.879 10.133 -3.694 1.00 98.75 280 LEU A C 1
ATOM 2129 O O . LEU A 1 280 ? -12.880 9.437 -3.521 1.00 98.75 280 LEU A O 1
ATOM 2133 N N . SER A 1 281 ? -11.885 11.231 -4.449 1.00 98.62 281 SER A N 1
ATOM 2134 C CA . SER A 1 281 ? -13.091 11.740 -5.105 1.00 98.62 281 SER A CA 1
ATOM 2135 C C . SER A 1 281 ? -13.554 10.846 -6.264 1.00 98.62 281 SER A C 1
ATOM 2137 O O . SER A 1 281 ? -12.843 10.638 -7.254 1.00 98.62 281 SER A O 1
ATOM 2139 N N . ALA A 1 282 ? -14.800 10.381 -6.195 1.00 98.25 282 ALA A N 1
ATOM 2140 C CA . ALA A 1 282 ? -15.484 9.678 -7.269 1.00 98.25 282 ALA A CA 1
ATOM 2141 C C . ALA A 1 282 ? -15.608 10.560 -8.514 1.00 98.25 282 ALA A C 1
ATOM 2143 O O . ALA A 1 282 ? -15.396 10.077 -9.628 1.00 98.25 282 ALA A O 1
ATOM 2144 N N . LYS A 1 283 ? -15.893 11.858 -8.339 1.00 97.69 283 LYS A N 1
ATOM 2145 C CA . LYS A 1 283 ? -15.927 12.816 -9.450 1.00 97.69 283 LYS A CA 1
ATOM 2146 C C . LYS A 1 283 ? -14.584 12.846 -10.180 1.00 97.69 283 LYS A C 1
ATOM 2148 O O . LYS A 1 283 ? -14.568 12.610 -11.384 1.00 97.69 283 LYS A O 1
ATOM 2153 N N . LYS A 1 284 ? -13.470 13.037 -9.460 1.00 97.44 284 LYS A N 1
ATOM 2154 C CA . LYS A 1 284 ? -12.123 13.045 -10.060 1.00 97.44 284 LYS A CA 1
ATOM 2155 C C . LYS A 1 284 ? -11.830 11.746 -10.822 1.00 97.44 284 LYS A C 1
ATOM 2157 O O . LYS A 1 284 ? -11.376 11.800 -11.961 1.00 97.44 284 LYS A O 1
ATOM 2162 N N . TYR A 1 285 ? -12.137 10.587 -10.233 1.00 96.62 285 TYR A N 1
ATOM 2163 C CA . TYR A 1 285 ? -11.940 9.286 -10.886 1.00 96.62 285 TYR A CA 1
ATOM 2164 C C . TYR A 1 285 ? -12.706 9.156 -12.206 1.00 96.62 285 TYR A C 1
ATOM 2166 O O . TYR A 1 285 ? -12.140 8.753 -13.225 1.00 96.62 285 TYR A O 1
ATOM 2174 N N . TYR A 1 286 ? -13.999 9.489 -12.197 1.00 95.38 286 TYR A N 1
ATOM 2175 C CA . TYR A 1 286 ? -14.834 9.360 -13.386 1.00 95.38 286 TYR A CA 1
ATOM 2176 C C . TYR A 1 286 ? -14.522 10.422 -14.440 1.00 95.38 286 TYR A C 1
ATOM 2178 O O . TYR A 1 286 ? -14.571 10.095 -15.622 1.00 95.38 286 TYR A O 1
ATOM 2186 N N . ASP A 1 287 ? -14.172 11.649 -14.052 1.00 94.69 287 ASP A N 1
ATOM 2187 C CA . ASP A 1 287 ? -13.793 12.705 -14.995 1.00 94.69 287 ASP A CA 1
ATOM 2188 C C . ASP A 1 287 ? -12.553 12.304 -15.809 1.00 94.69 287 ASP A C 1
ATOM 2190 O O . ASP A 1 287 ? -12.572 12.377 -17.039 1.00 94.69 287 ASP A O 1
ATOM 2194 N N . VAL A 1 288 ? -11.507 11.788 -15.148 1.00 93.38 288 VAL A N 1
ATOM 2195 C CA . VAL A 1 288 ? -10.272 11.347 -15.822 1.00 93.38 288 VAL A CA 1
ATOM 2196 C C . VAL A 1 288 ? -10.541 10.197 -16.793 1.00 93.38 288 VAL A C 1
ATOM 2198 O O . VAL A 1 288 ? -9.989 10.185 -17.888 1.00 93.38 288 VAL A O 1
ATOM 2201 N N . ARG A 1 289 ? -11.429 9.261 -16.443 1.00 90.06 289 ARG A N 1
ATOM 2202 C CA . ARG A 1 289 ? -11.777 8.109 -17.297 1.00 90.06 289 ARG A CA 1
ATOM 2203 C C . ARG A 1 289 ? -12.817 8.405 -18.379 1.00 90.06 289 ARG A C 1
ATOM 2205 O O . ARG A 1 289 ? -13.042 7.567 -19.243 1.00 90.06 289 ARG A O 1
ATOM 2212 N N . ARG A 1 290 ? -13.479 9.563 -18.334 1.00 88.81 290 ARG A N 1
ATOM 2213 C CA . ARG A 1 290 ? -14.451 10.004 -19.354 1.00 88.81 290 ARG A CA 1
ATOM 2214 C C . ARG A 1 290 ? -13.865 11.001 -20.348 1.00 88.81 290 ARG A C 1
ATOM 2216 O O . ARG A 1 290 ? -14.546 11.360 -21.307 1.00 88.81 290 ARG A O 1
ATOM 2223 N N . ARG A 1 291 ? -12.642 11.487 -20.119 1.00 84.38 291 ARG A N 1
ATOM 2224 C CA . ARG A 1 291 ? -11.987 12.424 -21.034 1.00 84.38 291 ARG A CA 1
ATOM 2225 C C . ARG A 1 291 ? -11.725 11.757 -22.384 1.00 84.38 291 ARG A C 1
ATOM 2227 O O . ARG A 1 291 ? -11.495 10.555 -22.455 1.00 84.38 291 ARG A O 1
ATOM 2234 N N . THR A 1 292 ? -11.662 12.558 -23.445 1.00 70.50 292 THR A N 1
ATOM 2235 C CA . THR A 1 292 ? -11.390 12.077 -24.811 1.00 70.50 292 THR A CA 1
ATOM 2236 C C . THR A 1 292 ? -10.089 11.277 -24.912 1.00 70.50 292 THR A C 1
ATOM 2238 O O . THR A 1 292 ? -9.981 10.389 -25.741 1.00 70.50 292 THR A O 1
ATOM 2241 N N . HIS A 1 293 ? -9.105 11.565 -24.058 1.00 75.19 293 HIS A N 1
ATOM 2242 C CA . HIS A 1 293 ? -7.827 10.853 -23.970 1.00 75.19 293 HIS A CA 1
ATOM 2243 C C . HIS A 1 293 ? -7.800 9.863 -22.788 1.00 75.19 293 HIS A C 1
ATOM 2245 O O . HIS A 1 293 ? -6.919 9.934 -21.927 1.00 75.19 293 HIS A O 1
ATOM 2251 N N . ASP A 1 294 ? -8.787 8.969 -22.699 1.00 82.31 294 ASP A N 1
ATOM 2252 C CA . ASP A 1 294 ? -8.740 7.842 -21.760 1.00 82.31 294 ASP A CA 1
ATOM 2253 C C . ASP A 1 294 ? -7.806 6.744 -22.296 1.00 82.31 294 ASP A C 1
ATOM 2255 O O . ASP A 1 294 ? -8.120 5.995 -23.222 1.00 82.31 294 ASP A O 1
ATOM 2259 N N . TYR A 1 295 ? -6.620 6.644 -21.698 1.00 84.88 295 TYR A N 1
ATOM 2260 C CA . TYR A 1 295 ? -5.593 5.703 -22.136 1.00 84.88 295 TYR A CA 1
ATOM 2261 C C . TYR A 1 295 ? -5.990 4.242 -21.937 1.00 84.88 295 TYR A C 1
ATOM 2263 O O . TYR A 1 295 ? -5.455 3.378 -22.627 1.00 84.88 295 TYR A O 1
ATOM 2271 N N . LEU A 1 296 ? -6.897 3.938 -21.002 1.00 88.56 296 LEU A N 1
ATOM 2272 C CA . LEU A 1 296 ? -7.329 2.563 -20.760 1.00 88.56 296 LEU A CA 1
ATOM 2273 C C . LEU A 1 296 ? -8.232 2.042 -21.877 1.00 88.56 296 LEU A C 1
ATOM 2275 O O . LEU A 1 296 ? -8.058 0.893 -22.293 1.00 88.56 296 LEU A O 1
ATOM 2279 N N . SER A 1 297 ? -9.168 2.860 -22.362 1.00 87.75 297 SER A N 1
ATOM 2280 C CA . SER A 1 297 ? -10.085 2.479 -23.444 1.00 87.75 297 SER A CA 1
ATOM 2281 C C . SER A 1 297 ? -9.427 2.482 -24.824 1.00 87.75 297 SER A C 1
ATOM 2283 O O . SER A 1 297 ? -9.816 1.692 -25.677 1.00 87.75 297 SER A O 1
ATOM 2285 N N . HIS A 1 298 ? -8.383 3.288 -25.037 1.00 90.81 298 HIS A N 1
ATOM 2286 C CA . HIS A 1 298 ? -7.656 3.367 -26.314 1.00 90.81 298 HIS A CA 1
ATOM 2287 C C . HIS A 1 298 ? -6.541 2.325 -26.497 1.00 90.81 298 HIS A C 1
ATOM 2289 O O . HIS A 1 298 ? -5.746 2.397 -27.437 1.00 90.81 298 HIS A O 1
ATOM 2295 N N . ARG A 1 299 ? -6.462 1.341 -25.601 1.00 93.56 299 ARG A N 1
ATOM 2296 C CA . ARG A 1 299 ? -5.515 0.227 -25.700 1.00 93.56 299 ARG A CA 1
ATOM 2297 C C . ARG A 1 299 ? -5.730 -0.588 -26.979 1.00 93.56 299 ARG A C 1
ATOM 2299 O O . ARG A 1 299 ? -6.839 -0.695 -27.490 1.00 93.56 299 ARG A O 1
ATOM 2306 N N . ARG A 1 300 ? -4.662 -1.247 -27.435 1.00 96.06 300 ARG A N 1
ATOM 2307 C CA . ARG A 1 300 ? -4.647 -2.200 -28.559 1.00 96.06 300 ARG A CA 1
ATOM 2308 C C . ARG A 1 300 ? -4.187 -3.582 -28.062 1.00 96.06 300 ARG A C 1
ATOM 2310 O O . ARG A 1 300 ? -3.023 -3.932 -28.267 1.00 96.06 300 ARG A O 1
ATOM 2317 N N . PRO A 1 301 ? -5.032 -4.333 -27.317 1.00 95.38 301 PRO A N 1
ATOM 2318 C CA . PRO A 1 301 ? -4.643 -5.587 -26.661 1.00 95.38 301 PRO A CA 1
ATOM 2319 C C . PRO A 1 301 ? -4.009 -6.625 -27.586 1.00 95.38 301 PRO A C 1
ATOM 2321 O O . PRO A 1 301 ? -3.123 -7.361 -27.161 1.00 95.38 301 PRO A O 1
ATOM 2324 N N . GLU A 1 302 ? -4.420 -6.653 -28.850 1.00 96.50 302 GLU A N 1
ATOM 2325 C CA . GLU A 1 302 ? -3.888 -7.538 -29.881 1.00 96.50 302 GLU A CA 1
ATOM 2326 C C . GLU A 1 302 ? -2.394 -7.317 -30.168 1.00 96.50 302 GLU A C 1
ATOM 2328 O O . GLU A 1 302 ? -1.731 -8.218 -30.675 1.00 96.50 302 GLU A O 1
ATOM 2333 N N . LEU A 1 303 ? -1.840 -6.153 -29.809 1.00 96.31 303 LEU A N 1
ATOM 2334 C CA . LEU A 1 303 ? -0.416 -5.842 -29.964 1.00 96.31 303 LEU A CA 1
ATOM 2335 C C . LEU A 1 303 ? 0.425 -6.237 -28.742 1.00 96.31 303 LEU A C 1
ATOM 2337 O O . LEU A 1 303 ? 1.650 -6.225 -28.817 1.00 96.31 303 LEU A O 1
ATOM 2341 N N . TYR A 1 304 ? -0.201 -6.569 -27.609 1.00 94.69 304 TYR A N 1
ATOM 2342 C CA . TYR A 1 304 ? 0.497 -6.731 -26.327 1.00 94.69 304 TYR A CA 1
ATOM 2343 C C . TYR A 1 304 ? 0.908 -8.171 -26.011 1.00 94.69 304 TYR A C 1
ATOM 2345 O O . TYR A 1 304 ? 1.517 -8.408 -24.972 1.00 94.69 304 TYR A O 1
ATOM 2353 N N . GLY A 1 305 ? 0.635 -9.124 -26.909 1.00 93.62 305 GLY A N 1
ATOM 2354 C CA . GLY A 1 305 ? 1.068 -10.520 -26.766 1.00 93.62 305 GLY A CA 1
ATOM 2355 C C . GLY A 1 305 ? 2.562 -10.706 -26.437 1.00 93.62 305 GLY A C 1
ATOM 2356 O O . GLY A 1 305 ? 2.880 -11.579 -25.636 1.00 93.62 305 GLY A O 1
ATOM 2357 N N . PRO A 1 306 ? 3.503 -9.897 -26.969 1.00 93.75 306 PRO A N 1
ATOM 2358 C CA . PRO A 1 306 ? 4.909 -9.986 -26.577 1.00 93.75 306 PRO A CA 1
ATOM 2359 C C . PRO A 1 306 ? 5.185 -9.763 -25.080 1.00 93.75 306 PRO A C 1
ATOM 2361 O O . PRO A 1 306 ? 6.131 -10.357 -24.577 1.00 93.75 306 PRO A O 1
ATOM 2364 N N . LEU A 1 307 ? 4.360 -8.994 -24.351 1.00 92.00 307 LEU A N 1
ATOM 2365 C CA . LEU A 1 307 ? 4.540 -8.762 -22.904 1.00 92.00 307 LEU A CA 1
ATOM 2366 C C . LEU A 1 307 ? 4.360 -10.032 -22.059 1.00 92.00 307 LEU A C 1
ATOM 2368 O O . LEU A 1 307 ? 4.743 -10.047 -20.895 1.00 92.00 307 LEU A O 1
ATOM 2372 N N . THR A 1 308 ? 3.747 -11.083 -22.610 1.00 90.62 308 THR A N 1
ATOM 2373 C CA . THR A 1 308 ? 3.507 -12.343 -21.890 1.00 90.62 308 THR A CA 1
ATOM 2374 C C . THR A 1 308 ? 4.549 -13.414 -22.205 1.00 90.62 308 THR A C 1
ATOM 2376 O O . THR A 1 308 ? 4.396 -14.555 -21.772 1.00 90.62 308 THR A O 1
ATOM 2379 N N . ARG A 1 309 ? 5.569 -13.095 -23.011 1.00 89.62 309 ARG A N 1
ATOM 2380 C CA . ARG A 1 309 ? 6.663 -14.017 -23.333 1.00 89.62 309 ARG A CA 1
ATOM 2381 C C . ARG A 1 309 ? 7.716 -13.964 -22.230 1.00 89.62 309 ARG A C 1
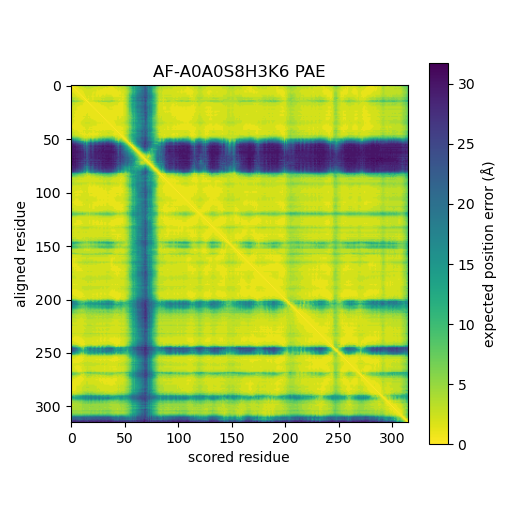ATOM 2383 O O . ARG A 1 309 ? 7.970 -12.905 -21.669 1.00 89.62 309 ARG A O 1
ATOM 2390 N N . ILE A 1 310 ? 8.311 -15.114 -21.930 1.00 79.50 310 ILE A N 1
ATOM 2391 C CA . ILE A 1 310 ? 9.388 -15.231 -20.935 1.00 79.50 310 ILE A CA 1
ATOM 2392 C C . ILE A 1 310 ? 10.733 -14.840 -21.562 1.00 79.50 310 ILE A C 1
ATOM 2394 O O . ILE A 1 310 ? 11.569 -14.231 -20.900 1.00 79.50 310 ILE A O 1
ATOM 2398 N N . ASP A 1 311 ? 10.912 -15.142 -22.848 1.00 79.19 311 ASP A N 1
ATOM 2399 C CA . ASP A 1 311 ? 12.156 -14.889 -23.566 1.00 79.19 311 ASP A CA 1
ATOM 2400 C C . ASP A 1 311 ? 12.195 -13.458 -24.111 1.00 79.19 311 ASP A C 1
ATOM 2402 O O . ASP A 1 311 ? 11.259 -12.987 -24.770 1.00 79.19 311 ASP A O 1
ATOM 2406 N N . VAL A 1 312 ? 13.309 -12.771 -23.864 1.00 73.25 312 VAL A N 1
ATOM 2407 C CA . VAL A 1 312 ? 13.641 -11.526 -24.560 1.00 73.25 312 VAL A CA 1
ATOM 2408 C C . VAL A 1 312 ? 14.146 -11.910 -25.949 1.00 73.25 312 VAL A C 1
ATOM 2410 O O . VAL A 1 312 ? 14.866 -12.896 -26.083 1.00 73.25 312 VAL A O 1
ATOM 2413 N N . ALA A 1 313 ? 13.758 -11.160 -26.984 1.00 70.88 313 ALA A N 1
ATOM 2414 C CA . ALA A 1 313 ? 14.296 -11.384 -28.322 1.00 70.88 313 ALA A CA 1
ATOM 2415 C C . ALA A 1 313 ? 15.831 -11.355 -28.257 1.00 70.88 313 ALA A C 1
ATOM 2417 O O . ALA A 1 313 ? 16.398 -10.372 -27.775 1.00 70.88 313 ALA A O 1
ATOM 2418 N N . GLU A 1 314 ? 16.477 -12.438 -28.694 1.00 68.50 314 GLU A N 1
ATOM 2419 C CA . GLU A 1 314 ? 17.931 -12.479 -28.831 1.00 68.50 314 GLU A CA 1
ATOM 2420 C C . GLU A 1 314 ? 18.344 -11.342 -29.776 1.00 68.50 314 GLU A C 1
ATOM 2422 O O . GLU A 1 314 ? 17.852 -11.254 -30.905 1.00 68.50 314 GLU A O 1
ATOM 2427 N N . SER A 1 315 ? 19.159 -10.419 -29.260 1.00 53.69 315 SER A N 1
ATOM 2428 C CA . SER A 1 315 ? 19.760 -9.317 -30.017 1.00 53.69 315 SER A CA 1
ATOM 2429 C C . SER A 1 315 ? 20.918 -9.802 -30.870 1.00 53.69 315 SER A C 1
ATOM 2431 O O . SER A 1 315 ? 21.770 -10.509 -30.279 1.00 53.69 315 SER A O 1
#

Sequence (315 aa):
MQDVKIASAQFTPKDVDKEANLAKIAELTGKAASAGAEIVCFQEQAIAGYNLWGLGSSNQRAGGGKVVEPGRVSPAWKLPGAHPYDVAEPVPDGPSTQKLIGLARQHNVILAAGLPEVRRDNAVYNTYVIVSRDGLLGKYSKCHCVPGLEFAYFKQGNSLPVFELGKIRAGVLICYDNHFPEAHRVLAIQGAHAILMPHVTVGRGWWHDLPPEQAHQQARNWILTWLRARAFDNSVFAVFVNQAGQGEQGTLGCSMILDPEGDVIAECASTGEDFVVAELSAKKYYDVRRRTHDYLSHRRPELYGPLTRIDVAES